Protein AF-A0A3P7EXN7-F1 (afdb_monomer_lite)

Organism: Hydatigena taeniaeformis (NCBI:txid6205)

Secondary structure (DSSP, 8-state):
--TTTEEEETTEEEE-GGGHHHHSTTSTTGGGTTSB-TTGGGSGGG---SS-TT--TT--HHHHHHHHHHHHHHHHHS-EEEE--BTTB-TT-PBPHHHHHHHHHHHHTPPP--HHHHHSPPPEEEE-SSEEEEE------SS---EEEEEEEEGGGTEEEEEEEEGGGTT-TTEEPPTT--TT-SEEEEE-S-GGGGTTS-TT-S---

Structure (mmCIF, N/CA/C/O backbone):
data_AF-A0A3P7EXN7-F1
#
_entry.id   AF-A0A3P7EXN7-F1
#
loop_
_atom_site.group_PDB
_atom_site.id
_atom_site.type_symbol
_atom_site.label_atom_id
_atom_site.label_alt_id
_atom_site.label_comp_id
_atom_site.label_asym_id
_atom_site.label_entity_id
_atom_site.label_seq_id
_atom_site.pdbx_PDB_ins_code
_atom_site.Cartn_x
_atom_site.Cartn_y
_atom_site.Cartn_z
_atom_site.occupancy
_atom_site.B_iso_or_equiv
_atom_site.auth_seq_id
_atom_site.auth_comp_id
_atom_site.auth_asym_id
_atom_site.auth_atom_id
_atom_site.pdbx_PDB_model_num
ATOM 1 N N . MET A 1 1 ? 1.316 -8.800 -17.611 1.00 88.94 1 MET A N 1
ATOM 2 C CA . MET A 1 1 ? 0.966 -8.922 -16.180 1.00 88.94 1 MET A CA 1
ATOM 3 C C . MET A 1 1 ? -0.412 -9.532 -16.055 1.00 88.94 1 MET A C 1
ATOM 5 O O . MET A 1 1 ? -1.285 -9.164 -16.829 1.00 88.94 1 MET A O 1
ATOM 9 N N . GLU A 1 2 ? -0.609 -10.431 -15.096 1.00 90.00 2 GLU A N 1
ATOM 10 C CA . GLU A 1 2 ? -1.920 -11.043 -14.838 1.00 90.00 2 GLU A CA 1
ATOM 11 C C . GLU A 1 2 ? -2.653 -10.322 -13.703 1.00 90.00 2 GLU A C 1
ATOM 13 O O . GLU A 1 2 ? -2.067 -10.055 -12.648 1.00 90.00 2 GLU A O 1
ATOM 18 N N . LYS A 1 3 ? -3.944 -10.039 -13.911 1.00 89.44 3 LYS A N 1
ATOM 19 C CA . LYS A 1 3 ? -4.836 -9.506 -12.875 1.00 89.44 3 LYS A CA 1
ATOM 20 C C . LYS A 1 3 ? -4.900 -10.481 -11.691 1.00 89.44 3 LYS A C 1
ATOM 22 O O . LYS A 1 3 ? -4.818 -11.690 -11.885 1.00 89.44 3 LYS A O 1
ATOM 27 N N . HIS A 1 4 ? -5.009 -9.954 -10.474 1.00 89.06 4 HIS A N 1
ATOM 28 C CA . HIS A 1 4 ? -5.073 -10.692 -9.200 1.00 89.06 4 HIS A CA 1
ATOM 29 C C . HIS A 1 4 ? -3.828 -11.500 -8.803 1.00 89.06 4 HIS A C 1
ATOM 31 O O . HIS A 1 4 ? -3.799 -12.125 -7.743 1.00 89.06 4 HIS A O 1
ATOM 37 N N . LYS A 1 5 ? -2.776 -11.462 -9.625 1.00 93.00 5 LYS A N 1
ATOM 38 C CA . LYS A 1 5 ? -1.495 -12.113 -9.327 1.00 93.00 5 LYS A CA 1
ATOM 39 C C . LYS A 1 5 ? -0.320 -11.162 -9.352 1.00 93.00 5 LYS A C 1
ATOM 41 O O . LYS A 1 5 ? 0.596 -11.326 -8.566 1.00 93.00 5 LYS A O 1
ATOM 46 N N . HIS A 1 6 ? -0.345 -10.168 -10.232 1.00 96.56 6 HIS A N 1
ATOM 47 C CA . HIS A 1 6 ? 0.777 -9.259 -10.403 1.00 96.56 6 HIS A CA 1
ATOM 48 C C . HIS A 1 6 ? 0.381 -7.830 -10.073 1.00 96.56 6 HIS A C 1
ATOM 50 O O . HIS A 1 6 ? -0.735 -7.405 -10.365 1.00 96.56 6 HIS A O 1
ATOM 56 N N . ILE A 1 7 ? 1.324 -7.078 -9.532 1.00 94.94 7 ILE A N 1
ATOM 57 C CA . ILE A 1 7 ? 1.251 -5.627 -9.366 1.00 94.94 7 ILE A CA 1
ATOM 58 C C . ILE A 1 7 ? 2.593 -5.046 -9.787 1.00 94.94 7 ILE A C 1
ATOM 60 O O . ILE A 1 7 ? 3.629 -5.672 -9.549 1.00 94.94 7 ILE A O 1
ATOM 64 N N . ALA A 1 8 ? 2.583 -3.871 -10.410 1.00 95.31 8 ALA A N 1
ATOM 65 C CA . ALA A 1 8 ? 3.814 -3.147 -10.679 1.00 95.31 8 ALA A CA 1
ATOM 66 C C . ALA A 1 8 ? 3.957 -1.875 -9.847 1.00 95.31 8 ALA A C 1
ATOM 68 O O . ALA A 1 8 ? 2.975 -1.195 -9.567 1.00 95.31 8 ALA A O 1
ATOM 69 N N . ILE A 1 9 ? 5.189 -1.585 -9.432 1.00 95.19 9 ILE A N 1
ATOM 70 C CA . ILE A 1 9 ? 5.563 -0.377 -8.690 1.00 95.19 9 ILE A CA 1
ATOM 71 C C . ILE A 1 9 ? 6.900 0.102 -9.245 1.00 95.19 9 ILE A C 1
ATOM 73 O O . ILE A 1 9 ? 7.887 -0.630 -9.198 1.00 95.19 9 ILE A O 1
ATOM 77 N N . LEU A 1 10 ? 6.943 1.315 -9.791 1.00 94.88 10 LEU A N 1
ATOM 78 C CA . LEU A 1 10 ? 8.104 1.897 -10.470 1.00 94.88 10 LEU A CA 1
ATOM 79 C C . LEU A 1 10 ? 8.700 0.954 -11.527 1.00 94.88 10 LEU A C 1
ATOM 81 O O . LEU A 1 10 ? 9.915 0.775 -11.629 1.00 94.88 10 LEU A O 1
ATOM 85 N N . GLY A 1 11 ? 7.826 0.278 -12.275 1.00 93.44 11 GLY A N 1
ATOM 86 C CA . GLY A 1 11 ? 8.216 -0.721 -13.263 1.00 93.44 11 GLY A CA 1
ATOM 87 C C . GLY A 1 11 ? 8.722 -2.055 -12.697 1.00 93.44 11 GLY A C 1
ATOM 88 O O . GLY A 1 11 ? 9.002 -2.940 -13.495 1.00 93.44 11 GLY A O 1
ATOM 89 N N . HIS A 1 12 ? 8.828 -2.259 -11.379 1.00 95.50 12 HIS A N 1
ATOM 90 C CA . HIS A 1 12 ? 9.078 -3.581 -10.785 1.00 95.50 12 HIS A CA 1
ATOM 91 C C . HIS A 1 12 ? 7.789 -4.392 -10.744 1.00 95.50 12 HIS A C 1
ATOM 93 O O . HIS A 1 12 ? 6.809 -3.906 -10.195 1.00 95.50 12 HIS A O 1
ATOM 99 N N . VAL A 1 13 ? 7.789 -5.620 -11.266 1.00 96.81 13 VAL A N 1
ATOM 100 C CA . VAL A 1 13 ? 6.626 -6.518 -11.230 1.00 96.81 13 VAL A CA 1
ATOM 101 C C . VAL A 1 13 ? 6.769 -7.489 -10.066 1.00 96.81 13 VAL A C 1
ATOM 103 O O . VAL A 1 13 ? 7.689 -8.304 -10.052 1.00 96.81 13 VAL A O 1
ATOM 106 N N . PHE A 1 14 ? 5.834 -7.439 -9.123 1.00 97.25 14 PHE A N 1
ATOM 107 C CA . PHE A 1 14 ? 5.776 -8.336 -7.972 1.00 97.25 14 PHE A CA 1
ATOM 108 C C . PHE A 1 14 ? 4.667 -9.371 -8.144 1.00 97.25 14 PHE A C 1
ATOM 110 O O . PHE A 1 14 ? 3.562 -9.026 -8.572 1.00 97.25 14 PHE A O 1
ATOM 117 N N . ASP A 1 15 ? 4.954 -10.621 -7.784 1.00 96.31 15 ASP A N 1
ATOM 118 C CA . ASP A 1 15 ? 3.939 -11.668 -7.664 1.00 96.31 15 ASP A CA 1
ATOM 119 C C . ASP A 1 15 ? 3.335 -11.642 -6.251 1.00 96.31 15 ASP A C 1
ATOM 121 O O . ASP A 1 15 ? 3.985 -11.952 -5.253 1.00 96.31 15 ASP A O 1
ATOM 125 N N . VAL A 1 16 ? 2.071 -11.230 -6.182 1.00 94.44 16 VAL A N 1
ATOM 126 C CA . VAL A 1 16 ? 1.260 -11.115 -4.963 1.00 94.44 16 VAL A CA 1
ATOM 127 C C . VAL A 1 16 ? 0.304 -12.295 -4.790 1.00 94.44 16 VAL A C 1
ATOM 129 O O . VAL A 1 16 ? -0.599 -12.254 -3.949 1.00 94.44 16 VAL A O 1
ATOM 132 N N . SER A 1 17 ? 0.473 -13.357 -5.584 1.00 90.19 17 SER A N 1
ATOM 133 C CA . SER A 1 17 ? -0.449 -14.490 -5.603 1.00 90.19 17 SER A CA 1
ATOM 134 C C . SER A 1 17 ? -0.546 -15.229 -4.269 1.00 90.19 17 SER A C 1
ATOM 136 O O . SER A 1 17 ? -1.590 -15.820 -3.998 1.00 90.19 17 SER A O 1
ATOM 138 N N . SER A 1 18 ? 0.474 -15.127 -3.409 1.00 88.88 18 SER A N 1
ATOM 139 C CA . SER A 1 18 ? 0.482 -15.676 -2.047 1.00 88.88 18 SER A CA 1
ATOM 140 C C . SER A 1 18 ? -0.585 -15.070 -1.127 1.00 88.88 18 SER A C 1
ATOM 142 O O . SER A 1 18 ? -0.951 -15.695 -0.135 1.00 88.88 18 SER A O 1
ATOM 144 N N . ASN A 1 19 ? -1.131 -13.892 -1.456 1.00 85.38 19 ASN A N 1
ATOM 145 C CA . ASN A 1 19 ? -2.132 -13.205 -0.639 1.00 85.38 19 ASN A CA 1
ATOM 146 C C . ASN A 1 19 ? -3.416 -12.885 -1.428 1.00 85.38 19 ASN A C 1
ATOM 148 O O . ASN A 1 19 ? -3.842 -11.734 -1.559 1.00 85.38 19 ASN A O 1
ATOM 152 N N . GLN A 1 20 ? -4.076 -13.936 -1.928 1.00 83.38 20 GLN A N 1
ATOM 153 C CA . GLN A 1 20 ? -5.356 -13.827 -2.646 1.00 83.38 20 GLN A CA 1
ATOM 154 C C . GLN A 1 20 ? -6.459 -13.123 -1.842 1.00 83.38 20 GLN A C 1
ATOM 156 O O . GLN A 1 20 ? -7.358 -12.534 -2.430 1.00 83.38 20 GLN A O 1
ATOM 161 N N . ARG A 1 21 ? -6.389 -13.118 -0.506 1.00 76.75 21 ARG A N 1
ATOM 162 C CA . ARG A 1 21 ? -7.382 -12.429 0.335 1.00 76.75 21 ARG A CA 1
ATOM 163 C C . ARG A 1 21 ? -7.381 -10.917 0.115 1.00 76.75 21 ARG A C 1
ATOM 165 O O . ARG A 1 21 ? -8.430 -10.286 0.157 1.00 76.75 21 ARG A O 1
ATOM 172 N N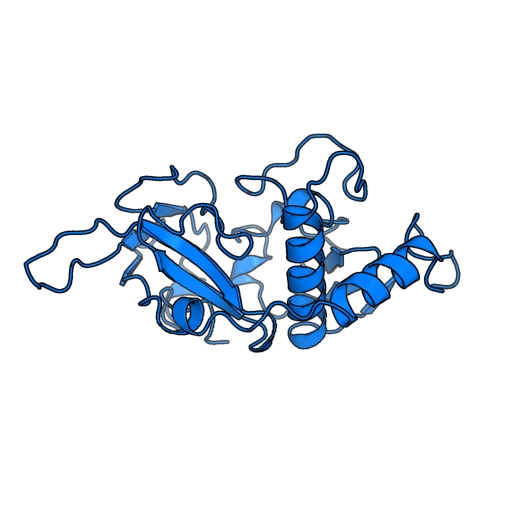 . ILE A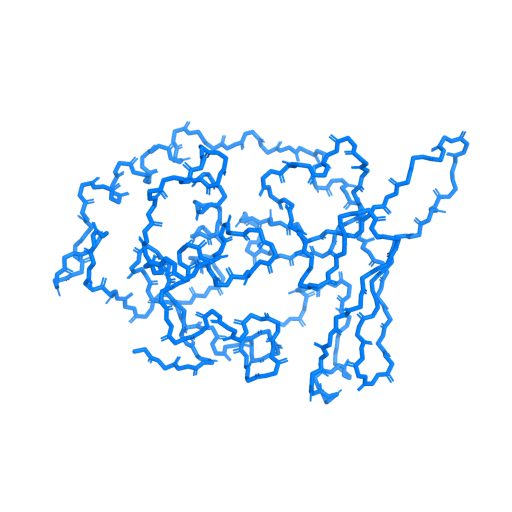 1 22 ? -6.204 -10.337 -0.119 1.00 81.00 22 ILE A N 1
ATOM 173 C CA . ILE A 1 22 ? -6.028 -8.891 -0.296 1.00 81.00 22 ILE A CA 1
ATOM 174 C C . ILE A 1 22 ? -5.999 -8.506 -1.781 1.00 81.00 22 ILE A C 1
ATOM 176 O O . ILE A 1 22 ? -6.543 -7.465 -2.142 1.00 81.00 22 ILE A O 1
ATOM 180 N N . TYR A 1 23 ? -5.405 -9.338 -2.642 1.00 87.12 23 TYR A N 1
ATOM 181 C CA . TYR A 1 23 ? -5.175 -9.020 -4.062 1.00 87.12 23 TYR A CA 1
ATOM 182 C C . TYR A 1 23 ? -6.085 -9.773 -5.043 1.00 87.12 23 TYR A C 1
ATOM 184 O O . TYR A 1 23 ? -6.149 -9.411 -6.222 1.00 87.12 23 TYR A O 1
ATOM 192 N N . GLY A 1 24 ? -6.787 -10.807 -4.575 1.00 86.06 24 GLY A N 1
ATOM 193 C CA . GLY A 1 24 ? -7.742 -11.585 -5.364 1.00 86.06 24 GLY A CA 1
ATOM 194 C C . GLY A 1 24 ? -8.936 -10.746 -5.833 1.00 86.06 24 GLY A C 1
ATOM 195 O O . GLY A 1 24 ? -9.056 -9.592 -5.434 1.00 86.06 24 GLY A O 1
ATOM 196 N N . PRO A 1 25 ? -9.855 -11.301 -6.643 1.00 85.00 25 PRO A N 1
ATOM 197 C CA . PRO A 1 25 ? -10.988 -10.568 -7.230 1.00 85.00 25 PRO A CA 1
ATOM 198 C C . PRO A 1 25 ? -11.813 -9.725 -6.247 1.00 85.00 25 PRO A C 1
ATOM 200 O O . PRO A 1 25 ? -12.310 -8.663 -6.609 1.00 85.00 25 PRO A O 1
ATOM 203 N N . ASN A 1 26 ? -11.899 -10.201 -5.007 1.00 79.12 26 ASN A N 1
ATOM 204 C CA . ASN A 1 26 ? -12.719 -9.670 -3.921 1.00 79.12 26 ASN A CA 1
ATOM 205 C C . ASN A 1 26 ? -11.901 -8.948 -2.838 1.00 79.12 26 ASN A C 1
ATOM 207 O O . ASN A 1 26 ? -12.443 -8.551 -1.807 1.00 79.12 26 ASN A O 1
ATOM 211 N N . GLY A 1 27 ? -10.586 -8.841 -3.032 1.00 77.50 27 GLY A N 1
ATOM 212 C CA . GLY A 1 27 ? -9.680 -8.247 -2.065 1.00 77.50 27 GLY A CA 1
ATOM 213 C C . GLY A 1 27 ? -9.647 -6.725 -2.156 1.00 77.50 27 GLY A C 1
ATOM 214 O O . GLY A 1 27 ? -9.838 -6.133 -3.219 1.00 77.50 27 GLY A O 1
ATOM 215 N N . ILE A 1 28 ? -9.335 -6.067 -1.041 1.00 77.88 28 ILE A N 1
ATOM 216 C CA . ILE A 1 28 ? -9.292 -4.599 -0.974 1.00 77.88 28 ILE A CA 1
ATOM 217 C C . ILE A 1 28 ? -8.269 -3.969 -1.934 1.00 77.88 28 ILE A C 1
ATOM 219 O O . ILE A 1 28 ? -8.417 -2.808 -2.304 1.00 77.88 28 ILE A O 1
ATOM 223 N N . TYR A 1 29 ? -7.223 -4.704 -2.334 1.00 83.94 29 TYR A N 1
ATOM 224 C CA . TYR A 1 29 ? -6.176 -4.243 -3.257 1.00 83.94 29 TYR A CA 1
ATOM 225 C C . TYR A 1 29 ? -6.325 -4.856 -4.657 1.00 83.94 29 TYR A C 1
ATOM 227 O O . TYR A 1 29 ? -5.467 -4.643 -5.517 1.00 83.94 29 TYR A O 1
ATOM 235 N N . ALA A 1 30 ? -7.429 -5.562 -4.933 1.00 85.44 30 ALA A N 1
ATOM 236 C CA . ALA A 1 30 ? -7.759 -6.054 -6.268 1.00 85.44 30 ALA A CA 1
ATOM 237 C C . ALA A 1 30 ? -7.627 -4.981 -7.368 1.00 85.44 30 ALA A C 1
ATOM 239 O O . ALA A 1 30 ? -7.073 -5.311 -8.425 1.00 85.44 30 ALA A O 1
ATOM 240 N N . PRO A 1 31 ? -8.048 -3.709 -7.151 1.00 85.00 31 PRO A N 1
ATOM 241 C CA . PRO A 1 31 ? -7.949 -2.660 -8.170 1.00 85.00 31 PRO A CA 1
ATOM 242 C C . PRO A 1 31 ? -6.520 -2.335 -8.625 1.00 85.00 31 PRO A C 1
ATOM 244 O O . PRO A 1 31 ? -6.337 -1.796 -9.714 1.00 85.00 31 PRO A O 1
ATOM 247 N N . PHE A 1 32 ? -5.505 -2.662 -7.822 1.00 87.25 32 PHE A N 1
ATOM 248 C CA . PHE A 1 32 ? -4.100 -2.408 -8.155 1.00 87.25 32 PHE A CA 1
ATOM 249 C C . PHE A 1 32 ? -3.476 -3.494 -9.022 1.00 87.25 32 PHE A C 1
ATOM 251 O O . PHE A 1 32 ? -2.425 -3.295 -9.627 1.00 87.25 32 PHE A O 1
ATOM 258 N N . THR A 1 33 ? -4.096 -4.668 -9.063 1.00 91.81 33 THR A N 1
ATOM 259 C CA . THR A 1 33 ? -3.508 -5.830 -9.721 1.00 91.81 33 THR A CA 1
ATOM 260 C C . THR A 1 33 ? -3.680 -5.788 -11.237 1.00 91.81 33 THR A C 1
ATOM 262 O O . THR A 1 33 ? -4.634 -5.224 -11.770 1.00 91.81 33 THR A O 1
ATOM 265 N N . GLY A 1 34 ? -2.756 -6.423 -11.956 1.00 92.25 34 GLY A N 1
ATOM 266 C CA . GLY A 1 34 ? -2.728 -6.460 -13.417 1.00 92.25 34 GLY A CA 1
ATOM 267 C C . GLY A 1 34 ? -2.292 -5.147 -14.068 1.00 92.25 34 GLY A C 1
ATOM 268 O O . GLY A 1 34 ? -2.388 -5.028 -15.287 1.00 92.25 34 GLY A O 1
ATOM 269 N N . ARG A 1 35 ? -1.805 -4.173 -13.289 1.00 91.00 35 ARG A N 1
ATOM 270 C CA . ARG A 1 35 ? -1.351 -2.860 -13.767 1.00 91.00 35 ARG A CA 1
ATOM 271 C C . ARG A 1 35 ? -0.194 -2.313 -12.933 1.00 91.00 35 ARG A C 1
ATOM 273 O O . ARG A 1 35 ? 0.177 -2.887 -11.910 1.00 91.00 35 ARG A O 1
ATOM 280 N N . ASP A 1 36 ? 0.387 -1.222 -13.419 1.00 92.12 36 ASP A N 1
ATOM 281 C CA . ASP A 1 36 ? 1.271 -0.388 -12.616 1.00 92.12 36 ASP A CA 1
ATOM 282 C C . ASP A 1 36 ? 0.418 0.397 -11.613 1.00 92.12 36 ASP A C 1
ATOM 284 O O . ASP A 1 36 ? -0.546 1.053 -11.993 1.00 92.12 36 ASP A O 1
ATOM 288 N N . ALA A 1 37 ? 0.720 0.249 -10.329 1.00 91.75 37 ALA A N 1
ATOM 289 C CA . ALA A 1 37 ? 0.005 0.858 -9.219 1.00 91.75 37 ALA A CA 1
ATOM 290 C C . ALA A 1 37 ? 0.790 2.016 -8.589 1.00 91.75 37 ALA A C 1
ATOM 292 O O . ALA A 1 37 ? 0.360 2.545 -7.565 1.00 91.75 37 ALA A O 1
ATOM 293 N N . THR A 1 38 ? 1.916 2.427 -9.186 1.00 92.12 38 THR A N 1
ATOM 294 C CA . THR A 1 38 ? 2.810 3.480 -8.679 1.00 92.12 38 THR A CA 1
ATOM 295 C C . THR A 1 38 ? 2.046 4.714 -8.211 1.00 92.12 38 THR A C 1
ATOM 297 O O . THR A 1 38 ? 2.205 5.147 -7.072 1.00 92.12 38 THR A O 1
ATOM 300 N N . ARG A 1 39 ? 1.167 5.263 -9.058 1.00 89.50 39 ARG A N 1
ATOM 301 C CA . ARG A 1 39 ? 0.378 6.452 -8.714 1.00 89.50 39 ARG A CA 1
ATOM 302 C C . ARG A 1 39 ? -0.735 6.148 -7.711 1.00 89.50 39 ARG A C 1
ATOM 304 O O . ARG A 1 39 ? -0.966 6.918 -6.777 1.00 89.50 39 ARG A O 1
ATOM 311 N N . MET A 1 40 ? -1.429 5.026 -7.887 1.00 86.62 40 MET A N 1
ATOM 312 C CA . MET A 1 40 ? -2.571 4.635 -7.048 1.00 86.62 40 MET A CA 1
ATOM 313 C C . MET A 1 40 ? -2.156 4.384 -5.590 1.00 86.62 40 MET A C 1
ATOM 315 O O . MET A 1 40 ? -2.889 4.716 -4.655 1.00 86.62 40 MET A O 1
ATOM 319 N N . LEU A 1 41 ? -0.952 3.846 -5.383 1.00 87.12 41 LEU A N 1
ATOM 320 C CA . LEU A 1 41 ? -0.412 3.544 -4.062 1.00 87.12 41 LEU A CA 1
ATOM 321 C C . LEU A 1 41 ? -0.139 4.778 -3.210 1.00 87.12 41 LEU A C 1
ATOM 323 O O . LEU A 1 41 ? -0.044 4.619 -2.008 1.00 87.12 41 LEU A O 1
ATOM 327 N N . VAL A 1 42 ? -0.073 5.979 -3.770 1.00 86.25 42 VAL A N 1
ATOM 328 C CA . VAL A 1 42 ? 0.133 7.218 -2.992 1.00 86.25 42 VAL A CA 1
ATOM 329 C C . VAL A 1 42 ? -1.012 8.213 -3.166 1.00 86.25 42 VAL A C 1
ATOM 331 O O . VAL A 1 42 ? -0.959 9.353 -2.705 1.00 86.25 42 VAL A O 1
ATOM 334 N N . SER A 1 43 ? -2.073 7.777 -3.848 1.00 80.31 43 SER A N 1
ATOM 335 C CA . SER A 1 43 ? -3.305 8.541 -4.003 1.00 80.31 43 SER A CA 1
ATOM 336 C C . SER A 1 43 ? -4.207 8.346 -2.784 1.00 80.31 43 SER A C 1
ATOM 338 O O . SER A 1 43 ? -4.293 7.252 -2.204 1.00 80.31 43 SER A O 1
ATOM 340 N N . GLU A 1 44 ? -4.898 9.414 -2.391 1.00 71.38 44 GLU A N 1
ATOM 341 C CA . GLU A 1 44 ? -5.853 9.377 -1.286 1.00 71.38 44 GLU A CA 1
ATOM 342 C C . GLU A 1 44 ? -6.991 8.392 -1.572 1.00 71.38 44 GLU A C 1
ATOM 344 O O . GLU A 1 44 ? -7.513 8.305 -2.686 1.00 71.38 44 GLU A O 1
ATOM 349 N N . GLY A 1 45 ? -7.367 7.609 -0.558 1.00 65.12 45 GLY A N 1
ATOM 350 C CA . GLY A 1 45 ? -8.474 6.657 -0.660 1.00 65.12 45 GLY A CA 1
ATOM 351 C C . GLY A 1 45 ? -8.290 5.559 -1.712 1.00 65.12 45 GLY A C 1
ATOM 352 O O . GLY A 1 45 ? -9.269 4.901 -2.048 1.00 65.12 45 GLY A O 1
ATOM 353 N N . MET A 1 46 ? -7.069 5.350 -2.229 1.00 65.69 46 MET A N 1
ATOM 354 C CA . MET A 1 46 ? -6.742 4.252 -3.155 1.00 65.69 46 MET A CA 1
ATOM 355 C C . MET A 1 46 ? -7.510 4.321 -4.484 1.00 65.69 46 MET A C 1
ATOM 357 O O . MET A 1 46 ? -7.666 3.315 -5.178 1.00 65.69 46 MET A O 1
ATOM 361 N N . LYS A 1 47 ? -8.003 5.513 -4.836 1.00 65.50 47 LYS A N 1
ATOM 362 C CA . LYS A 1 47 ? -8.812 5.731 -6.033 1.00 65.50 47 LYS A CA 1
ATOM 363 C C . LYS A 1 47 ? -7.922 5.889 -7.259 1.00 65.50 47 LYS A C 1
ATOM 365 O O . LYS A 1 47 ? -6.858 6.506 -7.198 1.00 65.50 47 LYS A O 1
ATOM 370 N N . ASP A 1 48 ? -8.383 5.334 -8.377 1.00 66.50 48 ASP A N 1
ATOM 371 C CA . ASP A 1 48 ? -7.805 5.638 -9.680 1.00 66.50 48 ASP A CA 1
ATOM 372 C C . ASP A 1 48 ? -8.065 7.121 -9.972 1.00 66.50 48 ASP A C 1
ATOM 374 O O . ASP A 1 48 ? -9.213 7.566 -9.996 1.00 66.50 48 ASP A O 1
ATOM 378 N N . SER A 1 49 ? -6.996 7.898 -10.129 1.00 61.62 49 SER A N 1
ATOM 379 C CA . SER A 1 49 ? -7.103 9.329 -10.425 1.00 61.62 49 SER A CA 1
ATOM 380 C C . SER A 1 49 ? -7.370 9.596 -11.910 1.00 61.62 49 SER A C 1
ATOM 382 O O . SER A 1 49 ? -7.501 10.754 -12.299 1.00 61.62 49 SER A O 1
ATOM 384 N N . GLY A 1 50 ? -7.432 8.551 -12.748 1.00 62.00 50 GLY A N 1
ATOM 385 C CA . GLY A 1 50 ? -7.558 8.670 -14.202 1.00 62.00 50 GLY A CA 1
ATOM 386 C C . GLY A 1 50 ? -6.291 9.196 -14.888 1.00 62.00 50 GLY A C 1
ATOM 387 O O . GLY A 1 50 ? -6.270 9.323 -16.108 1.00 62.00 50 GLY A O 1
ATOM 388 N N . LEU A 1 51 ? -5.244 9.500 -14.114 1.00 61.59 51 LEU A N 1
ATOM 389 C CA . LEU A 1 51 ? -3.900 9.806 -14.593 1.00 61.59 51 LEU A CA 1
ATOM 390 C C . LEU A 1 51 ? -3.179 8.514 -14.987 1.00 61.59 51 LEU A C 1
ATOM 392 O O . LEU A 1 51 ? -3.469 7.442 -14.453 1.00 61.59 51 LEU A O 1
ATOM 396 N N . GLU A 1 52 ? -2.196 8.635 -15.882 1.00 68.50 52 GLU A N 1
ATOM 397 C CA . GLU A 1 52 ? -1.306 7.529 -16.238 1.00 68.50 52 GLU A CA 1
ATOM 398 C C . GLU A 1 52 ? -0.768 6.857 -14.968 1.00 68.50 52 GLU A C 1
ATOM 400 O O . GLU A 1 52 ? -0.180 7.505 -14.098 1.00 68.50 52 GLU A O 1
ATOM 405 N N . ALA A 1 53 ? -0.988 5.547 -14.840 1.00 73.44 53 ALA A N 1
ATOM 406 C CA . ALA A 1 53 ? -0.818 4.833 -13.572 1.00 73.44 53 ALA A CA 1
ATOM 407 C C . ALA A 1 53 ? 0.644 4.798 -13.060 1.00 73.44 53 ALA A C 1
ATOM 409 O O . ALA A 1 53 ? 0.901 4.466 -11.899 1.00 73.44 53 ALA A O 1
ATOM 410 N N . TYR A 1 54 ? 1.582 5.211 -13.919 1.00 80.19 54 TYR A N 1
ATOM 411 C CA . TYR A 1 54 ? 3.021 5.339 -13.697 1.00 80.19 54 TYR A CA 1
ATOM 412 C C . TYR A 1 54 ? 3.507 6.799 -13.561 1.00 80.19 54 TYR A C 1
ATOM 414 O O . TYR A 1 54 ? 4.707 7.026 -13.508 1.00 80.19 54 TYR A O 1
ATOM 422 N N . ALA A 1 55 ? 2.645 7.820 -13.566 1.00 85.00 55 ALA A N 1
ATOM 423 C CA . ALA A 1 55 ? 3.097 9.216 -13.539 1.00 85.00 55 ALA A CA 1
ATOM 424 C C . ALA A 1 55 ? 3.429 9.712 -12.117 1.00 85.00 55 ALA A C 1
ATOM 426 O O . ALA A 1 55 ? 2.626 9.579 -11.185 1.00 85.00 55 ALA A O 1
ATOM 427 N N . LEU A 1 56 ? 4.589 10.363 -11.962 1.00 89.88 56 LEU A N 1
ATOM 428 C CA . LEU A 1 56 ? 4.999 11.016 -10.705 1.00 89.88 56 LEU A CA 1
ATOM 429 C C . LEU A 1 56 ? 4.645 12.507 -10.648 1.00 89.88 56 LEU A C 1
ATOM 431 O O . LEU A 1 56 ? 4.750 13.114 -9.584 1.00 89.88 56 LEU A O 1
ATOM 435 N N . ASP A 1 57 ? 4.219 13.103 -11.761 1.00 87.44 57 ASP A N 1
ATOM 436 C CA . ASP A 1 57 ? 3.944 14.536 -11.838 1.00 87.44 57 ASP A CA 1
ATOM 437 C C . ASP A 1 57 ? 2.861 14.964 -10.841 1.00 87.44 57 ASP A C 1
ATOM 439 O O . ASP A 1 57 ? 1.809 14.331 -10.695 1.00 87.44 57 ASP A O 1
ATOM 443 N N . GLY A 1 58 ? 3.134 16.044 -10.113 1.00 85.31 58 GLY A N 1
ATOM 444 C CA . GLY A 1 58 ? 2.232 16.566 -9.088 1.00 85.31 58 GLY A CA 1
ATOM 445 C C . GLY A 1 58 ? 2.180 15.752 -7.791 1.00 85.31 58 GLY A C 1
ATOM 446 O O . GLY A 1 58 ? 1.351 16.067 -6.941 1.00 85.31 58 GLY A O 1
ATOM 447 N N . LEU A 1 59 ? 3.031 14.733 -7.605 1.00 88.62 59 LEU A N 1
ATOM 448 C CA . LEU A 1 59 ? 3.219 14.132 -6.283 1.00 88.62 59 LEU A CA 1
ATOM 449 C C . LEU A 1 59 ? 3.986 15.083 -5.365 1.00 88.62 59 LEU A C 1
ATOM 451 O O . LEU A 1 59 ? 4.989 15.685 -5.747 1.00 88.62 59 LEU A O 1
ATOM 455 N N . THR A 1 60 ? 3.527 15.185 -4.123 1.00 89.38 60 THR A N 1
ATOM 456 C CA . THR A 1 60 ? 4.255 15.892 -3.067 1.00 89.38 60 THR A CA 1
ATOM 457 C C . THR A 1 60 ? 5.506 15.116 -2.654 1.00 89.38 60 THR A C 1
ATOM 459 O O . THR A 1 60 ? 5.587 13.898 -2.821 1.00 89.38 60 THR A O 1
ATOM 462 N N . SER A 1 61 ? 6.469 15.793 -2.021 1.00 88.25 61 SER A N 1
ATOM 463 C CA . SER A 1 61 ? 7.651 15.124 -1.460 1.00 88.25 61 SER A CA 1
ATOM 464 C C . SER A 1 61 ? 7.268 14.000 -0.491 1.00 88.25 61 SER A C 1
ATOM 466 O O . SER A 1 61 ? 7.873 12.935 -0.525 1.00 88.25 61 SER A O 1
ATOM 468 N N . ALA A 1 62 ? 6.232 14.204 0.330 1.00 85.19 62 ALA A N 1
ATOM 469 C CA . ALA A 1 62 ? 5.723 13.193 1.256 1.00 85.19 62 ALA A CA 1
ATOM 470 C C . ALA A 1 62 ? 5.217 11.934 0.532 1.00 85.19 62 ALA A C 1
ATOM 472 O O . ALA A 1 62 ? 5.578 10.826 0.920 1.00 85.19 62 ALA A O 1
ATOM 473 N N . GLN A 1 63 ? 4.453 12.103 -0.550 1.00 88.50 63 GLN A N 1
ATOM 474 C CA . GLN A 1 63 ? 3.981 10.988 -1.378 1.00 88.50 63 GLN A CA 1
ATOM 475 C C . GLN A 1 63 ? 5.132 10.276 -2.092 1.00 88.50 63 GLN A C 1
ATOM 477 O O . GLN A 1 63 ? 5.127 9.055 -2.195 1.00 88.50 63 GLN A O 1
ATOM 482 N N . LEU A 1 64 ? 6.153 11.005 -2.551 1.00 90.88 64 LEU A N 1
ATOM 483 C CA . LEU A 1 64 ? 7.346 10.381 -3.127 1.00 90.88 64 LEU A CA 1
ATOM 484 C C . LEU A 1 64 ? 8.092 9.524 -2.094 1.00 90.88 64 LEU A C 1
ATOM 486 O O . LEU A 1 64 ? 8.561 8.444 -2.437 1.00 90.88 64 LEU A O 1
ATOM 490 N N . TYR A 1 65 ? 8.179 9.956 -0.833 1.00 88.31 65 TYR A N 1
ATOM 491 C CA . TYR A 1 65 ? 8.743 9.121 0.234 1.00 88.31 65 TYR A CA 1
ATOM 492 C C . TYR A 1 65 ? 7.862 7.911 0.561 1.00 88.31 65 TYR A C 1
ATOM 494 O O . TYR A 1 65 ? 8.387 6.808 0.706 1.00 88.31 65 TYR A O 1
ATOM 502 N N . GLU A 1 66 ? 6.539 8.086 0.617 1.00 87.69 66 GLU A N 1
ATOM 503 C CA . GLU A 1 66 ? 5.597 6.975 0.800 1.00 87.69 66 GLU A CA 1
ATOM 504 C C . GLU A 1 66 ? 5.752 5.926 -0.314 1.00 87.69 66 GLU A C 1
ATOM 506 O O . GLU A 1 66 ? 5.752 4.725 -0.047 1.00 87.69 66 GLU A O 1
ATOM 511 N N . LEU A 1 67 ? 5.964 6.355 -1.561 1.00 91.69 67 LEU A N 1
ATOM 512 C CA . LEU A 1 67 ? 6.215 5.455 -2.686 1.00 91.69 67 LEU A CA 1
ATOM 513 C C . LEU A 1 67 ? 7.490 4.619 -2.494 1.00 91.69 67 LEU A C 1
ATOM 515 O O . LEU A 1 67 ? 7.503 3.426 -2.808 1.00 91.69 67 LEU A O 1
ATOM 519 N N . GLY A 1 68 ? 8.545 5.223 -1.943 1.00 91.94 68 GLY A N 1
ATOM 520 C CA . GLY A 1 68 ? 9.762 4.514 -1.553 1.00 91.94 68 GLY A CA 1
ATOM 521 C C . GLY A 1 68 ? 9.509 3.470 -0.461 1.00 91.94 68 GLY A C 1
ATOM 522 O O . GLY A 1 68 ? 9.985 2.337 -0.570 1.00 91.94 68 GLY A O 1
ATOM 523 N N . ASP A 1 69 ? 8.705 3.809 0.551 1.00 89.69 69 ASP A N 1
ATOM 524 C CA . ASP A 1 69 ? 8.287 2.864 1.594 1.00 89.69 69 ASP A CA 1
ATOM 525 C C . ASP A 1 69 ? 7.471 1.699 0.997 1.00 89.69 69 ASP A C 1
ATOM 527 O O . ASP A 1 69 ? 7.702 0.538 1.347 1.00 89.69 69 ASP A O 1
ATOM 531 N N . TRP A 1 70 ? 6.569 1.971 0.048 1.00 91.81 70 TRP A N 1
ATOM 532 C CA . TRP A 1 70 ? 5.824 0.938 -0.675 1.00 91.81 70 TRP A CA 1
ATOM 533 C C . TRP A 1 70 ? 6.750 0.010 -1.457 1.00 91.81 70 TRP A C 1
ATOM 535 O O . TRP A 1 70 ? 6.669 -1.209 -1.292 1.00 91.81 70 TRP A O 1
ATOM 545 N N . LEU A 1 71 ? 7.668 0.556 -2.258 1.00 94.00 71 LEU A N 1
ATOM 546 C CA . LEU A 1 71 ? 8.635 -0.256 -2.996 1.00 94.00 71 LEU A CA 1
ATOM 547 C C . LEU A 1 71 ? 9.453 -1.139 -2.044 1.00 94.00 71 LEU A C 1
ATOM 549 O O . LEU A 1 71 ? 9.650 -2.325 -2.318 1.00 94.00 71 LEU A O 1
ATOM 553 N N . LYS A 1 72 ? 9.895 -0.587 -0.909 1.00 91.88 72 LYS A N 1
ATOM 554 C CA . LYS A 1 72 ? 10.652 -1.316 0.112 1.00 91.88 72 LYS A CA 1
ATOM 555 C C . LYS A 1 72 ? 9.837 -2.447 0.735 1.00 91.88 72 LYS A C 1
ATOM 557 O O . LYS A 1 72 ? 10.344 -3.564 0.838 1.00 91.88 72 LYS A O 1
ATOM 562 N N . LEU A 1 73 ? 8.580 -2.187 1.102 1.00 90.81 73 LEU A N 1
ATOM 563 C CA . LEU A 1 73 ? 7.672 -3.207 1.624 1.00 90.81 73 LEU A CA 1
ATOM 564 C C . LEU A 1 73 ? 7.506 -4.348 0.621 1.00 90.81 73 LEU A C 1
ATOM 566 O O . LEU A 1 73 ? 7.700 -5.505 0.986 1.00 90.81 73 LEU A O 1
ATOM 570 N N . TYR A 1 74 ? 7.169 -4.036 -0.633 1.00 93.81 74 TYR A N 1
ATOM 571 C CA . TYR A 1 74 ? 6.914 -5.056 -1.653 1.00 93.81 74 TYR A CA 1
ATOM 572 C C . TYR A 1 74 ? 8.168 -5.854 -1.992 1.00 93.81 74 TYR A C 1
ATOM 574 O O . TYR A 1 74 ? 8.092 -7.074 -2.068 1.00 93.81 74 TYR A O 1
ATOM 582 N N . THR A 1 75 ? 9.324 -5.194 -2.087 1.00 94.12 75 THR A N 1
ATOM 583 C CA . THR A 1 75 ? 10.613 -5.860 -2.332 1.00 94.12 75 THR A CA 1
ATOM 584 C C . THR A 1 75 ? 10.968 -6.860 -1.232 1.00 94.12 75 THR A C 1
ATOM 586 O O . THR A 1 75 ? 11.591 -7.880 -1.511 1.00 94.12 75 THR A O 1
ATOM 589 N N . ARG A 1 76 ? 10.573 -6.594 0.019 1.00 92.31 76 ARG A N 1
ATOM 590 C CA . ARG A 1 76 ? 10.766 -7.536 1.130 1.00 92.31 76 ARG A CA 1
ATOM 591 C C . ARG A 1 76 ? 9.686 -8.619 1.193 1.00 92.31 76 ARG A C 1
ATOM 593 O O . ARG A 1 76 ? 9.993 -9.734 1.596 1.00 92.31 76 ARG A O 1
ATOM 600 N N . LYS A 1 77 ? 8.433 -8.283 0.862 1.00 91.38 77 LYS A N 1
ATOM 601 C CA . LYS A 1 77 ? 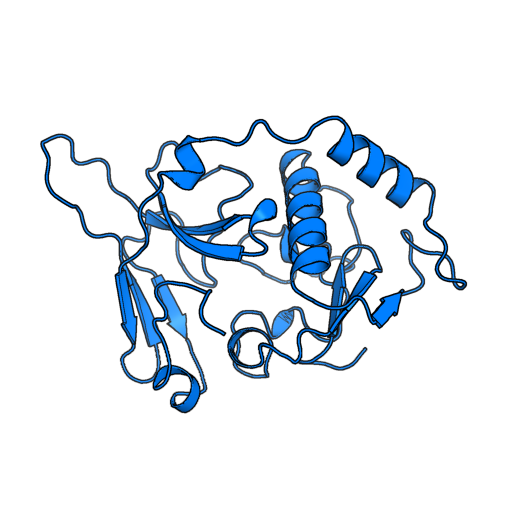7.266 -9.157 1.071 1.00 91.38 77 LYS A CA 1
ATOM 602 C C . LYS A 1 77 ? 6.999 -10.123 -0.081 1.00 91.38 77 LYS A C 1
ATOM 604 O O . LYS A 1 77 ? 6.526 -11.229 0.160 1.00 91.38 77 LYS A O 1
ATOM 609 N N . TYR A 1 78 ? 7.254 -9.703 -1.316 1.00 94.06 78 TYR A N 1
ATOM 610 C CA . TYR A 1 78 ? 6.855 -10.427 -2.518 1.00 94.06 78 TYR A CA 1
ATOM 611 C C . TYR A 1 78 ? 8.039 -10.609 -3.468 1.00 94.06 78 TYR A C 1
ATOM 613 O O . TYR A 1 78 ? 8.879 -9.714 -3.592 1.00 94.06 78 TYR A O 1
ATOM 621 N N . PRO A 1 79 ? 8.115 -11.743 -4.182 1.00 96.31 79 PRO A N 1
ATOM 622 C CA . PRO A 1 79 ? 9.142 -11.936 -5.191 1.00 96.31 79 PRO A CA 1
ATOM 623 C C . PRO A 1 79 ? 8.928 -10.973 -6.367 1.00 96.31 79 PRO A C 1
ATOM 625 O O . PRO A 1 79 ? 7.832 -10.858 -6.920 1.00 96.31 79 PRO A O 1
ATOM 628 N N . CYS A 1 80 ? 10.001 -10.288 -6.767 1.00 96.44 80 CYS A N 1
ATOM 629 C CA . CYS A 1 80 ? 10.043 -9.515 -8.004 1.00 96.44 80 CYS A CA 1
ATOM 630 C C . CYS A 1 80 ? 10.268 -10.481 -9.175 1.00 96.44 80 CYS A C 1
ATOM 632 O O . CYS A 1 80 ? 11.333 -11.086 -9.280 1.00 96.44 80 CYS A O 1
ATOM 634 N N . VAL A 1 81 ? 9.273 -10.627 -10.046 1.00 96.75 81 VAL A N 1
ATOM 635 C CA . VAL A 1 81 ? 9.262 -11.608 -11.147 1.00 96.75 81 VAL A CA 1
ATOM 636 C C . VAL A 1 81 ? 9.597 -10.999 -12.510 1.00 96.75 81 VAL A C 1
ATOM 638 O O . VAL A 1 81 ? 9.683 -11.713 -13.505 1.00 96.75 81 VAL A O 1
ATOM 641 N N . GLY A 1 82 ? 9.804 -9.682 -12.579 1.00 94.75 82 GLY A N 1
ATOM 642 C CA . GLY A 1 82 ? 10.241 -9.015 -13.801 1.00 94.75 82 GLY A CA 1
ATOM 643 C C . GLY A 1 82 ? 10.122 -7.498 -13.742 1.00 94.75 82 GLY A C 1
ATOM 644 O O . GLY A 1 82 ? 9.918 -6.918 -12.675 1.00 94.75 82 GLY A O 1
ATOM 645 N N . TYR A 1 83 ? 10.227 -6.867 -14.913 1.00 94.50 83 TYR A N 1
ATOM 646 C CA . TYR A 1 83 ? 10.140 -5.417 -15.074 1.00 94.50 83 TYR A CA 1
ATOM 647 C C . TYR A 1 83 ? 9.216 -5.027 -16.231 1.00 94.50 83 TYR A C 1
ATOM 649 O O . TYR A 1 83 ? 9.113 -5.751 -17.221 1.00 94.50 83 TYR A O 1
ATOM 657 N N . ILE A 1 84 ? 8.565 -3.867 -16.118 1.00 91.38 84 ILE A N 1
ATOM 658 C CA . ILE A 1 84 ? 7.801 -3.238 -17.201 1.00 91.38 84 ILE A CA 1
ATOM 659 C C . ILE A 1 84 ? 8.652 -2.129 -17.829 1.00 91.38 84 ILE A C 1
ATOM 661 O O . ILE A 1 84 ? 9.029 -1.194 -17.112 1.00 91.38 84 ILE A O 1
ATOM 665 N N . PRO A 1 85 ? 8.903 -2.175 -19.151 1.00 91.56 85 PRO A N 1
ATOM 666 C CA . PRO A 1 85 ? 9.504 -1.060 -19.875 1.00 91.56 85 PRO A CA 1
ATOM 667 C C . PRO A 1 85 ? 8.692 0.224 -19.661 1.00 91.56 85 PRO A C 1
ATOM 669 O O . PRO A 1 85 ? 7.491 0.258 -19.923 1.00 91.56 85 PRO A O 1
ATOM 672 N N . SER A 1 86 ? 9.329 1.264 -19.131 1.00 89.62 86 SER A N 1
ATOM 673 C CA . SER A 1 86 ? 8.670 2.493 -18.671 1.00 89.62 86 SER A CA 1
ATOM 674 C C . SER A 1 86 ? 9.684 3.629 -18.495 1.00 89.62 86 SER A C 1
ATOM 676 O O . SER A 1 86 ? 10.877 3.461 -18.736 1.00 89.62 86 SER A O 1
ATOM 678 N N . VAL A 1 87 ? 9.244 4.786 -17.994 1.00 91.31 87 VAL A N 1
ATOM 679 C CA . VAL A 1 87 ? 10.153 5.884 -17.603 1.00 91.31 87 VAL A CA 1
ATOM 680 C C . VAL A 1 87 ? 11.155 5.483 -16.507 1.00 91.31 87 VAL A C 1
ATOM 682 O O . VAL A 1 87 ? 12.179 6.142 -16.329 1.00 91.31 87 VAL A O 1
ATOM 685 N N . TYR A 1 88 ? 10.894 4.387 -15.788 1.00 93.69 88 TYR A N 1
ATOM 686 C CA . TYR A 1 88 ? 11.752 3.860 -14.725 1.00 93.69 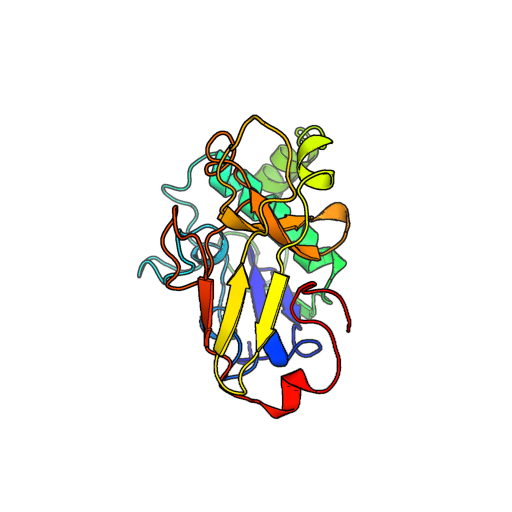88 TYR A CA 1
ATOM 687 C C . TYR A 1 88 ? 12.722 2.779 -15.199 1.00 93.69 88 TYR A C 1
ATOM 689 O O . TYR A 1 88 ? 13.752 2.558 -14.561 1.00 93.69 88 TYR A O 1
ATOM 697 N N . ARG A 1 89 ? 12.377 2.070 -16.280 1.00 93.00 89 ARG A N 1
ATOM 698 C CA . ARG A 1 89 ? 13.060 0.848 -16.718 1.00 93.00 89 ARG A CA 1
ATOM 699 C C . ARG A 1 89 ? 13.180 0.789 -18.238 1.00 93.00 89 ARG A C 1
ATOM 701 O O . ARG A 1 89 ? 12.192 0.969 -18.945 1.00 93.00 89 ARG A O 1
ATOM 708 N N . SER A 1 90 ? 14.370 0.474 -18.742 1.00 92.44 90 SER A N 1
ATOM 709 C CA . SER A 1 90 ? 14.592 0.232 -20.172 1.00 92.44 90 SER A CA 1
ATOM 710 C C . SER A 1 90 ? 13.838 -1.026 -20.649 1.00 92.44 90 SER A C 1
ATOM 712 O O . SER A 1 90 ? 13.448 -1.862 -19.829 1.00 92.44 90 SER A O 1
ATOM 714 N N . PRO A 1 91 ? 13.676 -1.236 -21.970 1.00 91.12 91 PRO A N 1
ATOM 715 C CA . PRO A 1 91 ? 13.175 -2.503 -22.511 1.00 91.12 91 PRO A CA 1
ATOM 716 C C . PRO A 1 91 ? 13.999 -3.737 -22.111 1.00 91.12 91 PRO A C 1
ATOM 718 O O . PRO A 1 91 ? 13.473 -4.845 -22.121 1.00 91.12 91 PRO A O 1
ATOM 721 N N . MET A 1 92 ? 15.272 -3.550 -21.748 1.00 89.88 92 MET A N 1
ATOM 722 C CA . MET A 1 92 ? 16.159 -4.607 -21.246 1.00 89.88 92 MET A CA 1
ATOM 723 C C . MET A 1 92 ? 16.062 -4.795 -19.723 1.00 89.88 92 MET A C 1
ATOM 725 O O . MET A 1 92 ? 16.657 -5.718 -19.176 1.00 89.88 92 MET A O 1
ATOM 729 N N . GLY A 1 93 ? 15.281 -3.957 -19.036 1.00 88.06 93 GLY A N 1
ATOM 730 C CA . GLY A 1 93 ? 15.096 -4.000 -17.590 1.00 88.06 93 GLY A CA 1
ATOM 731 C C . GLY A 1 93 ? 16.097 -3.157 -16.802 1.00 88.06 93 GLY A C 1
ATOM 732 O O . GLY A 1 93 ? 16.055 -3.187 -15.575 1.00 88.06 93 GLY A O 1
ATOM 733 N N . ASP A 1 94 ? 16.962 -2.375 -17.447 1.00 93.25 94 ASP A N 1
ATOM 734 C CA . ASP A 1 94 ? 17.916 -1.502 -16.752 1.00 93.25 94 ASP A CA 1
ATOM 735 C C . ASP A 1 94 ? 17.199 -0.338 -16.068 1.00 93.25 94 ASP A C 1
ATOM 737 O O . ASP A 1 94 ? 16.233 0.203 -16.604 1.00 93.25 94 ASP A O 1
ATOM 741 N N . ALA A 1 95 ? 17.671 0.070 -14.890 1.00 95.19 95 ALA A N 1
ATOM 742 C CA . ALA A 1 95 ? 17.125 1.230 -14.193 1.00 95.19 95 ALA A CA 1
ATOM 743 C C . ALA A 1 95 ? 17.449 2.529 -14.950 1.00 95.19 95 ALA A C 1
ATOM 745 O O . ALA A 1 95 ? 18.590 2.754 -15.351 1.00 95.19 95 ALA A O 1
ATOM 746 N N . SER A 1 96 ? 16.454 3.400 -15.117 1.00 95.44 96 SER A N 1
ATOM 747 C CA . SER A 1 96 ? 16.663 4.736 -15.675 1.00 95.44 96 SER A CA 1
ATOM 748 C C . SER A 1 96 ? 17.338 5.668 -14.664 1.00 95.44 96 SER A C 1
ATOM 750 O O . SER A 1 96 ? 17.293 5.432 -13.454 1.00 95.44 96 SER A O 1
ATOM 752 N N . ASN A 1 97 ? 17.909 6.777 -15.146 1.00 96.06 97 ASN A N 1
ATOM 753 C CA . ASN A 1 97 ? 18.491 7.804 -14.273 1.00 96.06 97 ASN A CA 1
ATOM 754 C C . ASN A 1 97 ? 17.473 8.336 -13.254 1.00 96.06 97 ASN A C 1
ATOM 756 O O . ASN A 1 97 ? 17.813 8.486 -12.086 1.00 96.06 97 ASN A O 1
ATOM 760 N N . LEU A 1 98 ? 16.212 8.520 -13.667 1.00 93.44 98 LEU A N 1
ATOM 761 C CA . LEU A 1 98 ? 15.125 8.928 -12.774 1.00 93.44 98 LEU A CA 1
ATOM 762 C C . LEU A 1 98 ? 14.946 7.938 -11.614 1.00 93.44 98 LEU A C 1
ATOM 764 O O . LEU A 1 98 ? 14.882 8.346 -10.456 1.00 93.44 98 LEU A O 1
ATOM 768 N N . LEU A 1 99 ? 14.886 6.633 -11.907 1.00 95.12 99 LEU A N 1
ATOM 769 C CA . LEU A 1 99 ? 14.744 5.610 -10.868 1.00 95.12 99 LEU A CA 1
ATOM 770 C C . LEU A 1 99 ? 15.965 5.592 -9.938 1.00 95.12 99 LEU A C 1
ATOM 772 O O . LEU A 1 99 ? 15.812 5.525 -8.720 1.00 95.12 99 LEU A O 1
ATOM 776 N N . ILE A 1 100 ? 17.173 5.693 -10.494 1.00 95.50 100 ILE A N 1
ATOM 777 C CA . ILE A 1 100 ? 18.419 5.732 -9.717 1.00 95.50 100 ILE A CA 1
ATOM 778 C C . ILE A 1 100 ? 18.442 6.949 -8.778 1.00 95.50 100 ILE A C 1
ATOM 780 O O . ILE A 1 100 ? 18.790 6.817 -7.604 1.00 95.50 100 ILE A O 1
ATOM 784 N N . GLU A 1 101 ? 18.045 8.128 -9.256 1.00 94.19 101 GLU A N 1
ATOM 785 C CA . GLU A 1 101 ? 17.981 9.356 -8.457 1.00 94.19 101 GLU A CA 1
ATOM 786 C C . GLU A 1 101 ? 16.958 9.267 -7.318 1.00 94.19 101 GLU A C 1
ATOM 788 O O . GLU A 1 101 ? 17.271 9.647 -6.183 1.00 94.19 101 GLU A O 1
ATOM 793 N N . LEU A 1 102 ? 15.772 8.707 -7.582 1.00 93.56 102 LEU A N 1
ATOM 794 C CA . LEU A 1 102 ? 14.753 8.460 -6.557 1.00 93.56 102 LEU A CA 1
ATOM 795 C C . LEU A 1 102 ? 15.281 7.528 -5.462 1.00 93.56 102 LEU A C 1
ATOM 797 O O . LEU A 1 102 ? 15.248 7.879 -4.281 1.00 93.56 102 LEU A O 1
ATOM 801 N N . LEU A 1 103 ? 15.856 6.384 -5.847 1.00 93.06 103 LEU A N 1
ATOM 802 C CA . LEU A 1 103 ? 16.423 5.414 -4.906 1.00 93.06 103 LEU A CA 1
ATOM 803 C C . LEU A 1 103 ? 17.553 6.025 -4.068 1.00 93.06 103 LEU A C 1
ATOM 805 O O . LEU A 1 103 ? 17.600 5.841 -2.851 1.00 93.06 103 LEU A O 1
ATOM 809 N N . ASN A 1 104 ? 18.443 6.798 -4.692 1.00 92.75 104 ASN A N 1
ATOM 810 C CA . ASN A 1 104 ? 19.516 7.497 -3.988 1.00 92.75 104 ASN A CA 1
ATOM 811 C C . ASN A 1 104 ? 18.976 8.521 -2.983 1.00 92.75 104 ASN A C 1
ATOM 813 O O . ASN A 1 104 ? 19.536 8.671 -1.896 1.00 92.75 104 ASN A O 1
ATOM 817 N N . THR A 1 105 ? 17.895 9.217 -3.328 1.00 91.12 105 THR A N 1
ATOM 818 C CA . THR A 1 105 ? 17.242 10.188 -2.443 1.00 91.12 105 THR A CA 1
ATOM 819 C C . THR A 1 105 ? 16.640 9.496 -1.223 1.00 91.12 105 THR A C 1
ATOM 821 O O . THR A 1 105 ? 16.909 9.904 -0.092 1.00 91.12 105 THR A O 1
ATOM 824 N N . TRP A 1 106 ? 15.913 8.396 -1.429 1.00 89.38 106 TRP A N 1
ATOM 825 C CA . TRP A 1 106 ? 15.306 7.620 -0.344 1.00 89.38 106 TRP A CA 1
ATOM 826 C C . TRP A 1 106 ? 16.337 6.936 0.558 1.00 89.38 106 TRP A C 1
ATOM 828 O O . TRP A 1 106 ? 16.152 6.883 1.770 1.00 89.38 106 TRP A O 1
ATOM 838 N N . ASN A 1 107 ? 17.465 6.480 0.007 1.00 85.38 107 ASN A N 1
ATOM 839 C CA . ASN A 1 107 ? 18.538 5.871 0.798 1.00 85.38 107 ASN A CA 1
ATOM 840 C C . ASN A 1 107 ? 19.295 6.887 1.673 1.00 85.38 107 ASN A C 1
ATOM 842 O O . ASN A 1 107 ? 19.743 6.543 2.765 1.00 85.38 107 ASN A O 1
ATOM 846 N N . LYS A 1 108 ? 19.447 8.138 1.215 1.00 83.38 108 LYS A N 1
ATOM 847 C CA . LYS A 1 108 ? 20.112 9.210 1.983 1.00 83.38 108 LYS A CA 1
ATOM 848 C C . LYS A 1 108 ? 19.270 9.701 3.156 1.00 83.38 108 LYS A C 1
ATOM 850 O O . LYS A 1 108 ? 19.815 10.090 4.185 1.00 83.38 108 LYS A O 1
ATOM 855 N N . GLN A 1 109 ? 17.954 9.698 2.989 1.00 65.12 109 GLN A N 1
ATOM 856 C CA . GLN A 1 109 ? 16.990 10.062 4.015 1.00 65.12 109 GLN A CA 1
ATOM 857 C C . GLN A 1 109 ? 16.192 8.823 4.399 1.00 65.12 109 GLN A C 1
ATOM 859 O O . GLN A 1 109 ? 14.993 8.765 4.147 1.00 65.12 109 GLN A O 1
ATOM 864 N N . SER A 1 110 ? 16.830 7.831 5.031 1.00 55.62 110 SER A N 1
ATOM 865 C CA . SER A 1 110 ? 16.041 6.899 5.843 1.00 55.62 110 SER A CA 1
ATOM 866 C C . SER A 1 110 ? 15.253 7.767 6.824 1.00 55.62 110 SER A C 1
ATOM 868 O O . SER A 1 110 ? 15.892 8.465 7.622 1.00 55.62 110 SER A O 1
ATOM 870 N N . PRO A 1 111 ? 13.907 7.786 6.787 1.00 54.50 111 PRO A N 1
ATOM 871 C CA . PRO A 1 111 ? 13.144 8.517 7.782 1.00 54.50 111 PRO A CA 1
ATOM 872 C C . PRO A 1 111 ? 13.622 8.014 9.139 1.00 54.50 111 PRO A C 1
ATOM 874 O O . PRO A 1 111 ? 13.711 6.796 9.328 1.00 54.50 111 PRO A O 1
ATOM 877 N N . LYS A 1 112 ? 14.000 8.922 10.053 1.00 54.50 112 LYS A N 1
ATOM 878 C CA . LYS A 1 112 ? 14.241 8.539 11.449 1.00 54.50 112 LYS A CA 1
ATOM 879 C C . LYS A 1 112 ? 13.033 7.702 11.847 1.00 54.50 112 LYS A C 1
ATOM 881 O O . LYS A 1 112 ? 11.910 8.187 11.713 1.00 54.50 112 LYS A O 1
ATOM 886 N N . SER A 1 113 ? 13.260 6.436 12.194 1.00 54.66 113 SER A N 1
ATOM 887 C CA . SER A 1 113 ? 12.210 5.540 12.659 1.00 54.66 113 SER A CA 1
ATOM 888 C C . SER A 1 113 ? 11.456 6.294 13.741 1.00 54.66 113 SER A C 1
ATOM 890 O O . SER A 1 113 ? 12.018 6.629 14.779 1.00 54.66 113 SER A O 1
ATOM 892 N N . LEU A 1 114 ? 10.226 6.702 13.448 1.00 55.12 114 LEU A N 1
ATOM 893 C CA . LEU A 1 114 ? 9.392 7.316 14.461 1.00 55.12 114 LEU A CA 1
ATOM 894 C C . LEU A 1 114 ? 9.048 6.196 15.431 1.00 55.12 114 LEU A C 1
ATOM 896 O O . LEU A 1 114 ? 8.153 5.404 15.139 1.00 55.12 114 LEU A O 1
ATOM 900 N N . ASP A 1 115 ? 9.754 6.141 16.561 1.00 64.06 115 ASP A N 1
ATOM 901 C CA . ASP A 1 115 ? 9.469 5.216 17.665 1.00 64.06 115 ASP A CA 1
ATOM 902 C C . ASP A 1 115 ? 7.975 5.258 18.028 1.00 64.06 115 ASP A C 1
ATOM 904 O O . ASP A 1 115 ? 7.354 4.238 18.306 1.00 64.06 115 ASP A O 1
ATOM 908 N N . PHE A 1 116 ? 7.347 6.433 17.909 1.00 66.31 116 PHE A N 1
ATOM 909 C CA . PHE A 1 116 ? 5.920 6.618 18.158 1.00 66.31 116 PHE A CA 1
ATOM 910 C C . PHE A 1 116 ? 4.999 5.811 17.225 1.00 66.31 116 PHE A C 1
ATOM 912 O O . PHE A 1 116 ? 3.966 5.323 17.674 1.00 66.31 116 PHE A O 1
ATOM 919 N N . LEU A 1 117 ? 5.353 5.617 15.947 1.00 68.88 117 LEU A N 1
ATOM 920 C CA . LEU A 1 117 ? 4.519 4.823 15.030 1.00 68.88 117 LEU A CA 1
ATOM 921 C C . LEU A 1 117 ? 4.488 3.344 15.430 1.00 68.88 117 LEU A C 1
ATOM 923 O O . LEU A 1 117 ? 3.476 2.670 15.229 1.00 68.88 117 LEU A O 1
ATOM 927 N N . GLU A 1 118 ? 5.578 2.841 16.015 1.00 68.12 118 GLU A N 1
ATOM 928 C CA . GLU A 1 118 ? 5.613 1.487 16.569 1.00 68.12 118 GLU A CA 1
ATOM 929 C C . GLU A 1 118 ? 4.732 1.362 17.817 1.00 68.12 118 GLU A C 1
ATOM 931 O O . GLU A 1 118 ? 4.144 0.305 18.041 1.00 68.12 118 GLU A O 1
ATOM 936 N N . LEU A 1 119 ? 4.586 2.453 18.575 1.00 80.25 119 LEU A N 1
ATOM 937 C CA . LEU A 1 119 ? 3.765 2.529 19.784 1.00 80.25 119 LEU A CA 1
ATOM 938 C C . LEU A 1 119 ? 2.263 2.698 19.503 1.00 80.25 119 LEU A C 1
ATOM 940 O O . LEU A 1 119 ? 1.461 2.538 20.422 1.00 80.25 119 LEU A O 1
ATOM 944 N N . LEU A 1 120 ? 1.856 2.987 18.258 1.00 86.81 120 LEU A N 1
ATOM 945 C CA . LEU A 1 120 ? 0.439 3.119 17.907 1.00 86.81 120 LEU A CA 1
ATOM 946 C C . LEU A 1 120 ? -0.310 1.792 18.148 1.00 86.81 120 LEU A C 1
ATOM 948 O O . LEU A 1 120 ? 0.033 0.786 17.503 1.00 86.81 120 LEU A O 1
ATOM 952 N N . PRO A 1 121 ? -1.355 1.770 18.999 1.00 88.38 121 PRO A N 1
ATOM 953 C CA . PRO A 1 121 ? -2.049 0.539 19.355 1.00 88.38 121 PRO A CA 1
ATOM 954 C C . PRO A 1 121 ? -2.759 -0.087 18.144 1.00 88.38 121 PRO A C 1
ATOM 956 O O . PRO A 1 121 ? -3.120 0.619 17.197 1.00 88.38 121 PRO A O 1
ATOM 959 N N . PRO A 1 122 ? -2.948 -1.417 18.123 1.00 88.69 122 PRO A N 1
ATOM 960 C CA . PRO A 1 122 ? -3.718 -2.078 17.077 1.00 88.69 122 PRO A CA 1
ATOM 961 C C . PRO A 1 122 ? -5.208 -1.740 17.193 1.00 88.69 122 PRO A C 1
ATOM 963 O O . PRO A 1 122 ? -5.709 -1.412 18.268 1.00 88.69 122 PRO A O 1
ATOM 966 N N . CYS A 1 123 ? -5.928 -1.868 16.083 1.00 89.69 123 CYS A N 1
ATOM 967 C CA . CYS A 1 123 ? -7.382 -1.740 16.081 1.00 89.69 123 CYS A CA 1
ATOM 968 C C . CYS A 1 123 ? -8.052 -3.037 16.539 1.00 89.69 123 CYS A C 1
ATOM 970 O O . CYS A 1 123 ? -7.537 -4.134 16.314 1.00 89.69 123 CYS A O 1
ATOM 972 N N . ASN A 1 124 ? -9.259 -2.914 17.080 1.00 89.19 124 ASN A N 1
ATOM 973 C CA . ASN A 1 124 ? -10.164 -4.041 17.235 1.00 89.19 124 ASN A CA 1
ATOM 974 C C . ASN A 1 124 ? -10.813 -4.373 15.894 1.00 89.19 124 ASN A C 1
ATOM 976 O O . ASN A 1 124 ? -11.200 -3.476 15.148 1.00 89.19 124 ASN A O 1
ATOM 980 N N . SER A 1 125 ? -10.950 -5.665 15.604 1.00 85.88 125 SER A N 1
ATOM 981 C CA . SER A 1 125 ? -11.565 -6.169 14.377 1.00 85.88 125 SER A CA 1
ATOM 982 C C . SER A 1 125 ? -12.741 -7.085 14.690 1.00 85.88 125 SER A C 1
ATOM 984 O O . SER A 1 125 ? -12.582 -8.030 15.465 1.00 85.88 125 SER A O 1
ATOM 986 N N . PHE A 1 126 ? -13.874 -6.873 14.031 1.00 85.69 126 PHE A N 1
ATOM 987 C CA . PHE A 1 126 ? -15.033 -7.761 14.073 1.00 85.69 126 PHE A CA 1
ATOM 988 C C . PHE A 1 126 ? -15.525 -8.033 12.652 1.00 85.69 126 PHE A C 1
ATOM 990 O O . PHE A 1 126 ? -15.727 -7.093 11.893 1.00 85.69 126 PHE A O 1
ATOM 997 N N . PHE A 1 127 ? -15.718 -9.299 12.286 1.00 80.88 127 PHE A N 1
ATOM 998 C CA . PHE A 1 127 ? -16.254 -9.683 10.981 1.00 80.88 127 PHE A CA 1
ATOM 999 C C . PHE A 1 127 ? -17.598 -10.379 11.149 1.00 80.88 127 PHE A C 1
ATOM 1001 O O . PHE A 1 127 ? -17.704 -11.331 11.918 1.00 80.88 127 PHE A O 1
ATOM 1008 N N . ASP A 1 128 ? -18.606 -9.914 10.417 1.00 77.38 128 ASP A N 1
ATOM 1009 C CA . ASP A 1 128 ? -19.986 -10.405 10.510 1.00 77.38 128 ASP A CA 1
ATOM 1010 C C . ASP A 1 128 ? -20.366 -11.425 9.418 1.00 77.38 128 ASP A C 1
ATOM 1012 O O . ASP A 1 128 ? -21.523 -11.830 9.320 1.00 77.38 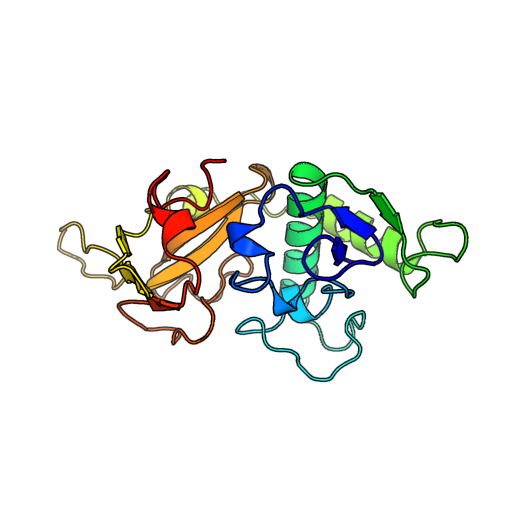128 ASP A O 1
ATOM 1016 N N . GLY A 1 129 ? -19.409 -11.839 8.581 1.00 69.56 129 GLY A N 1
ATOM 1017 C CA . GLY A 1 129 ? -19.656 -12.681 7.408 1.00 69.56 129 GLY A CA 1
ATOM 1018 C C . GLY A 1 129 ? -19.646 -11.922 6.079 1.00 69.56 129 GLY A C 1
ATOM 1019 O O . GLY A 1 129 ? -19.584 -12.563 5.034 1.00 69.56 129 GLY A O 1
ATOM 1020 N N . LYS A 1 130 ? -19.695 -10.583 6.091 1.00 73.75 130 LYS A N 1
ATOM 1021 C CA . LYS A 1 130 ? -19.707 -9.734 4.881 1.00 73.75 130 LYS A CA 1
ATOM 1022 C C . LYS A 1 130 ? -18.831 -8.488 5.009 1.00 73.75 130 LYS A C 1
ATOM 1024 O O . LYS A 1 130 ? -18.194 -8.060 4.047 1.00 73.75 130 LYS A O 1
ATOM 1029 N N . LEU A 1 131 ? -18.819 -7.884 6.189 1.00 80.88 131 LEU A N 1
ATOM 1030 C CA . LEU A 1 131 ? -18.131 -6.643 6.497 1.00 80.88 131 LEU A CA 1
ATOM 1031 C C . LEU A 1 131 ? -17.169 -6.863 7.661 1.00 80.88 131 LEU A C 1
ATOM 1033 O O . LEU A 1 131 ? -17.524 -7.395 8.714 1.00 80.88 131 LEU A O 1
ATOM 1037 N N . LEU A 1 132 ? -15.934 -6.414 7.474 1.00 83.94 132 LEU A N 1
ATOM 1038 C CA . LEU A 1 132 ? -14.959 -6.248 8.538 1.00 83.94 132 LEU A CA 1
ATOM 1039 C C . LEU A 1 132 ? -15.124 -4.852 9.133 1.00 83.94 132 LEU A C 1
ATOM 1041 O O . LEU A 1 132 ? -14.856 -3.846 8.479 1.00 83.94 132 LEU A O 1
ATOM 1045 N N . ARG A 1 133 ? -15.530 -4.802 10.396 1.00 88.94 133 ARG A N 1
ATOM 1046 C CA . ARG A 1 133 ? -15.568 -3.597 11.212 1.00 88.94 133 ARG A CA 1
ATOM 1047 C C . ARG A 1 133 ? -14.254 -3.435 11.967 1.00 88.94 133 ARG A C 1
ATOM 1049 O O . ARG A 1 133 ? -13.862 -4.324 12.722 1.00 88.94 133 ARG A O 1
ATOM 1056 N N . LEU A 1 134 ? -13.610 -2.286 11.795 1.00 90.50 134 LEU A N 1
ATOM 1057 C CA . LEU A 1 134 ? -12.432 -1.869 12.553 1.00 90.50 134 LEU A CA 1
ATOM 1058 C C . LEU A 1 134 ? -12.794 -0.720 13.489 1.00 90.50 134 LEU A C 1
ATOM 1060 O O . LEU A 1 134 ? -13.396 0.254 13.043 1.00 90.50 134 LEU A O 1
ATOM 1064 N N . THR A 1 135 ? -12.417 -0.822 14.761 1.00 90.94 135 THR A N 1
ATOM 1065 C CA . THR A 1 135 ? -12.662 0.205 15.785 1.00 90.94 135 THR A CA 1
ATOM 1066 C C . THR A 1 135 ? -11.422 0.445 16.633 1.00 90.94 135 THR A C 1
ATOM 1068 O O . THR A 1 135 ? -10.571 -0.434 16.786 1.00 90.94 135 THR A O 1
ATOM 1071 N N . CYS A 1 136 ? -11.333 1.632 17.224 1.00 89.56 136 CYS A N 1
ATOM 1072 C CA . CYS A 1 136 ? -10.341 1.944 18.242 1.00 89.56 136 CYS A CA 1
ATOM 1073 C C . CYS A 1 136 ? -11.018 1.944 19.609 1.00 89.56 136 CYS A C 1
ATOM 1075 O O . CYS A 1 136 ? -11.935 2.725 19.839 1.00 89.56 136 CYS A O 1
ATOM 1077 N N . ASN A 1 137 ? -10.615 1.036 20.508 1.00 75.06 137 ASN A N 1
ATOM 1078 C CA . ASN A 1 137 ? -11.127 1.087 21.876 1.00 75.06 137 ASN A CA 1
ATOM 1079 C C . ASN A 1 137 ? -10.468 2.255 22.618 1.00 75.06 137 ASN A C 1
ATOM 1081 O O . ASN A 1 137 ? -9.236 2.330 22.627 1.00 75.06 137 ASN A O 1
ATOM 1085 N N . PRO A 1 138 ? -11.242 3.096 23.318 1.00 65.12 138 PRO A N 1
ATOM 1086 C CA . PRO A 1 138 ? -10.690 4.022 24.289 1.00 65.12 138 PRO A CA 1
ATOM 1087 C C . PRO A 1 138 ? -10.299 3.207 25.526 1.00 65.12 138 PRO A C 1
ATOM 1089 O O . PRO A 1 138 ? -11.103 3.016 26.437 1.00 65.12 138 PRO A O 1
ATOM 1092 N N . TYR A 1 139 ? -9.087 2.645 25.561 1.00 55.62 139 TYR A N 1
ATOM 1093 C CA . TYR A 1 139 ? -8.556 2.178 26.839 1.00 55.62 139 TYR A CA 1
ATOM 1094 C C . TYR A 1 139 ? -8.364 3.412 27.726 1.00 55.62 139 TYR A C 1
ATOM 1096 O O . TYR A 1 139 ? -7.611 4.327 27.414 1.00 55.62 139 TYR A O 1
ATOM 1104 N N . THR A 1 140 ? -9.159 3.437 28.785 1.00 56.38 140 THR A N 1
ATOM 1105 C CA . THR A 1 140 ? -9.325 4.477 29.797 1.00 56.38 140 THR A CA 1
ATOM 1106 C C . THR A 1 140 ? -8.015 5.088 30.303 1.00 56.38 140 THR A C 1
ATOM 1108 O O . THR A 1 140 ? -7.212 4.378 30.903 1.00 56.38 140 THR A O 1
ATOM 1111 N N . SER A 1 141 ? -7.888 6.412 30.196 1.00 49.22 141 SER A N 1
ATOM 1112 C CA . SER A 1 141 ? -7.288 7.278 31.225 1.00 49.22 141 SER A CA 1
ATOM 1113 C C . SER A 1 141 ? -7.535 8.744 30.858 1.00 49.22 141 SER A C 1
ATOM 1115 O O . SER A 1 141 ? -6.993 9.172 29.848 1.00 49.22 141 SER A O 1
ATOM 1117 N N . ASP A 1 142 ? -8.375 9.436 31.642 1.00 54.53 142 ASP A N 1
ATOM 1118 C CA . ASP A 1 142 ? -8.570 10.887 31.924 1.00 54.53 142 ASP A CA 1
ATOM 1119 C C . ASP A 1 142 ? -8.223 12.023 30.927 1.00 54.53 142 ASP A C 1
ATOM 1121 O O . ASP A 1 142 ? -8.526 13.185 31.187 1.00 54.53 142 ASP A O 1
ATOM 1125 N N . THR A 1 143 ? -7.673 11.741 29.757 1.00 56.62 143 THR A N 1
ATOM 1126 C CA . THR A 1 143 ? -7.428 12.665 28.651 1.00 56.62 143 THR A CA 1
ATOM 1127 C C . THR A 1 143 ? -7.892 11.958 27.383 1.00 56.62 143 THR A C 1
ATOM 1129 O O . THR A 1 143 ? -7.149 11.195 26.768 1.00 56.62 143 THR A O 1
ATOM 1132 N N . SER A 1 144 ? -9.171 12.129 27.052 1.00 64.25 144 SER A N 1
ATOM 1133 C CA . SER A 1 144 ? -9.870 11.438 25.966 1.00 64.25 144 SER A CA 1
ATOM 1134 C C . SER A 1 144 ? -9.468 11.983 24.590 1.00 64.25 144 SER A C 1
ATOM 1136 O O . SER A 1 144 ? -10.269 12.639 23.925 1.00 64.25 144 SER A O 1
ATOM 1138 N N . GLU A 1 145 ? -8.224 11.772 24.161 1.00 76.88 145 GLU A N 1
ATOM 1139 C CA . GLU A 1 145 ? -7.885 11.999 22.755 1.00 76.88 145 GLU A CA 1
ATOM 1140 C C . GLU A 1 145 ? -8.537 10.895 21.910 1.00 76.88 145 GLU A C 1
ATOM 1142 O O . GLU A 1 145 ? -8.304 9.704 22.126 1.00 76.88 145 GLU A O 1
ATOM 1147 N N . GLU A 1 146 ? -9.411 11.288 20.982 1.00 84.19 146 GLU A N 1
ATOM 1148 C CA . GLU A 1 146 ? -10.065 10.353 20.070 1.00 84.19 146 GLU A CA 1
ATOM 1149 C C . GLU A 1 146 ? -9.037 9.715 19.129 1.00 84.19 146 GLU A C 1
ATOM 1151 O O . GLU A 1 146 ? -8.162 10.386 18.574 1.00 84.19 146 GLU A O 1
ATOM 1156 N N . LEU A 1 147 ? -9.157 8.399 18.945 1.00 89.56 147 LEU A N 1
ATOM 1157 C CA . LEU A 1 147 ? -8.295 7.618 18.068 1.00 89.56 147 LEU A CA 1
ATOM 1158 C C . LEU A 1 147 ? -9.096 7.095 16.882 1.00 89.56 147 LEU A C 1
ATOM 1160 O O . LEU A 1 147 ? -10.190 6.557 17.048 1.00 89.56 147 LEU A O 1
ATOM 1164 N N . TYR A 1 148 ? -8.500 7.167 15.697 1.00 91.50 148 TYR A N 1
ATOM 1165 C CA . TYR A 1 148 ? -9.141 6.773 14.450 1.00 91.50 148 TYR A CA 1
ATOM 1166 C C . TYR A 1 148 ? -8.379 5.620 13.785 1.00 91.50 148 TYR A C 1
ATOM 1168 O O . TYR A 1 148 ? -7.142 5.655 13.731 1.00 91.50 148 TYR A O 1
ATOM 1176 N N . PRO A 1 149 ? -9.077 4.605 13.240 1.00 91.50 149 PRO A N 1
ATOM 1177 C CA . PRO A 1 149 ? -8.435 3.513 12.520 1.00 91.50 149 PRO A CA 1
ATOM 1178 C C . PRO A 1 149 ? -7.701 4.002 11.262 1.00 91.50 149 PRO A C 1
ATOM 1180 O O . PRO A 1 149 ? -8.253 4.738 10.436 1.00 91.50 149 PRO A O 1
ATOM 1183 N N . ARG A 1 150 ? -6.455 3.555 11.085 1.00 90.19 150 ARG A N 1
ATOM 1184 C CA . ARG A 1 150 ? -5.621 3.801 9.898 1.00 90.19 150 ARG A CA 1
ATOM 1185 C C . ARG A 1 150 ? -4.869 2.555 9.468 1.00 90.19 150 ARG A C 1
ATOM 1187 O O . ARG A 1 150 ? -4.546 1.702 10.290 1.00 90.19 150 ARG A O 1
ATOM 1194 N N . GLN A 1 151 ? -4.555 2.472 8.179 1.00 87.81 151 GLN A N 1
ATOM 1195 C CA . GLN A 1 151 ? -3.556 1.541 7.667 1.00 87.81 151 GLN A CA 1
ATOM 1196 C C . GLN A 1 151 ? -2.170 2.139 7.918 1.00 87.81 151 GLN A C 1
ATOM 1198 O O . GLN A 1 151 ? -1.834 3.169 7.339 1.00 87.81 151 GLN A O 1
ATOM 1203 N N . LEU A 1 152 ? -1.379 1.512 8.785 1.00 88.69 152 LEU A N 1
ATOM 1204 C CA . LEU A 1 152 ? 0.010 1.879 9.035 1.00 88.69 152 LEU A CA 1
ATOM 1205 C C . LEU A 1 152 ? 0.938 1.047 8.149 1.00 88.69 152 LEU A C 1
ATOM 1207 O O . LEU A 1 152 ? 0.902 -0.186 8.193 1.00 88.69 152 LEU A O 1
ATOM 1211 N N . LEU A 1 153 ? 1.785 1.737 7.387 1.00 86.19 153 LEU A N 1
ATOM 1212 C CA . LEU A 1 153 ? 2.840 1.163 6.561 1.00 86.19 153 LEU A CA 1
ATOM 1213 C C . LEU A 1 153 ? 4.128 0.979 7.381 1.00 86.19 153 LEU A C 1
ATOM 1215 O O . LEU A 1 153 ? 4.747 1.948 7.819 1.00 86.19 153 LEU A O 1
ATOM 1219 N N . GLU A 1 154 ? 4.546 -0.272 7.568 1.00 85.94 154 GLU A N 1
ATOM 1220 C CA . GLU A 1 154 ? 5.774 -0.673 8.265 1.00 85.94 154 GLU A CA 1
ATOM 1221 C C . GLU A 1 154 ? 6.725 -1.368 7.272 1.00 85.94 154 GLU A C 1
ATOM 1223 O O . GLU A 1 154 ? 6.818 -2.601 7.235 1.00 85.94 154 GLU A O 1
ATOM 1228 N N . PRO A 1 155 ? 7.448 -0.595 6.439 1.00 86.19 155 PRO A N 1
ATOM 1229 C CA . PRO A 1 155 ? 8.247 -1.145 5.346 1.00 86.19 155 PRO A CA 1
ATOM 1230 C C . PRO A 1 155 ? 9.412 -2.010 5.836 1.00 86.19 155 PRO A C 1
ATOM 1232 O O . PRO A 1 155 ? 9.777 -2.971 5.165 1.00 86.19 155 PRO A O 1
ATOM 1235 N N . GLU A 1 156 ? 9.971 -1.736 7.020 1.00 85.19 156 GLU A N 1
ATOM 1236 C CA . GLU A 1 156 ? 11.040 -2.567 7.598 1.00 85.19 156 GLU A CA 1
ATOM 1237 C C . GLU A 1 156 ? 10.565 -3.958 8.006 1.00 85.19 156 GLU A C 1
ATOM 1239 O O . GLU A 1 156 ? 11.322 -4.919 7.894 1.00 85.19 156 GLU A O 1
ATOM 1244 N N . LYS A 1 157 ? 9.303 -4.066 8.432 1.00 84.81 157 LYS A N 1
ATOM 1245 C CA . LYS A 1 157 ? 8.669 -5.328 8.834 1.00 84.81 157 LYS A CA 1
ATOM 1246 C C . LYS A 1 157 ? 7.936 -5.996 7.672 1.00 84.81 157 LYS A C 1
ATOM 1248 O O . LYS A 1 157 ? 7.279 -7.005 7.875 1.00 84.81 157 LYS A O 1
ATOM 1253 N N . ALA A 1 158 ? 8.026 -5.430 6.463 1.00 86.00 158 ALA A N 1
ATOM 1254 C CA . ALA A 1 158 ? 7.274 -5.886 5.297 1.00 86.00 158 ALA A CA 1
ATOM 1255 C C . ALA A 1 158 ? 5.759 -5.986 5.586 1.00 86.00 158 ALA A C 1
ATOM 1257 O O . ALA A 1 158 ? 5.068 -6.910 5.148 1.00 86.00 158 ALA A O 1
ATOM 1258 N N . ARG A 1 159 ? 5.233 -5.026 6.355 1.00 83.44 159 ARG A N 1
ATOM 1259 C CA . ARG A 1 159 ? 3.898 -5.104 6.943 1.00 83.44 159 ARG A CA 1
ATOM 1260 C C . ARG A 1 159 ? 3.065 -3.868 6.666 1.00 83.44 159 ARG A C 1
ATOM 1262 O O . ARG A 1 159 ? 3.535 -2.742 6.746 1.00 83.44 159 ARG A O 1
ATOM 1269 N N . LEU A 1 160 ? 1.787 -4.111 6.425 1.00 85.31 160 LEU A N 1
ATOM 1270 C CA . LEU A 1 160 ? 0.725 -3.137 6.610 1.00 85.31 160 LEU A CA 1
ATOM 1271 C C . LEU A 1 160 ? -0.122 -3.632 7.785 1.00 85.31 160 LEU A C 1
ATOM 1273 O O . LEU A 1 160 ? -0.309 -4.840 7.892 1.00 85.31 160 LEU A O 1
ATOM 1277 N N . ARG A 1 161 ? -0.621 -2.773 8.672 1.00 87.38 161 ARG A N 1
ATOM 1278 C CA . ARG A 1 161 ? -1.555 -3.190 9.738 1.00 87.38 161 ARG A CA 1
ATOM 1279 C C . ARG A 1 161 ? -2.557 -2.101 10.080 1.00 87.38 161 ARG A C 1
ATOM 1281 O O . ARG A 1 161 ? -2.345 -0.945 9.730 1.00 87.38 161 ARG A O 1
ATOM 1288 N N . CYS A 1 162 ? -3.602 -2.451 10.826 1.00 88.88 162 CYS A N 1
ATOM 1289 C CA . CYS A 1 162 ? -4.430 -1.429 11.450 1.00 88.88 162 CYS A CA 1
ATOM 1290 C C . CYS A 1 162 ? -3.717 -0.819 12.664 1.00 88.88 162 CYS A C 1
ATOM 1292 O O . CYS A 1 162 ? -3.144 -1.535 13.493 1.00 88.88 162 CYS A O 1
ATOM 1294 N N . ALA A 1 163 ? -3.763 0.503 12.763 1.00 91.06 163 ALA A N 1
ATOM 1295 C CA . ALA A 1 163 ? -3.290 1.271 13.899 1.00 91.06 163 ALA A CA 1
ATOM 1296 C C . ALA A 1 163 ? -4.344 2.305 14.302 1.00 91.06 163 ALA A C 1
ATOM 1298 O O . ALA A 1 163 ? -4.994 2.901 13.442 1.00 91.06 163 ALA A O 1
ATOM 1299 N N . CYS A 1 164 ? -4.496 2.513 15.601 1.00 90.81 164 CYS A N 1
ATOM 1300 C CA . CYS A 1 164 ? -5.342 3.545 16.175 1.00 90.81 164 CYS A CA 1
ATOM 1301 C C . CYS A 1 164 ? -4.527 4.812 16.381 1.00 90.81 164 CYS A C 1
ATOM 1303 O O . CYS A 1 164 ? -3.525 4.795 17.094 1.00 90.81 164 CYS A O 1
ATOM 1305 N N . VAL A 1 165 ? -4.934 5.886 15.709 1.00 90.88 165 VAL A N 1
ATOM 1306 C CA . VAL A 1 165 ? -4.113 7.087 15.540 1.00 90.88 165 VAL A CA 1
ATOM 1307 C C . VAL A 1 165 ? -4.859 8.315 16.046 1.00 90.88 165 VAL A C 1
ATOM 1309 O O . VAL A 1 165 ? -6.006 8.512 15.643 1.00 90.88 165 VAL A O 1
ATOM 1312 N N . PRO A 1 166 ? -4.228 9.165 16.869 1.00 89.25 166 PRO A N 1
ATOM 1313 C CA . PRO A 1 166 ? -4.841 10.413 17.298 1.00 89.25 166 PRO A CA 1
ATOM 1314 C C . PRO A 1 166 ? -4.852 11.467 16.183 1.00 89.25 166 PRO A C 1
ATOM 1316 O O . PRO A 1 166 ? -4.077 11.398 15.221 1.00 89.25 166 PRO A O 1
ATOM 1319 N N . THR A 1 167 ? -5.690 12.494 16.347 1.00 88.44 167 THR A N 1
ATOM 1320 C CA . THR A 1 167 ? -5.853 13.607 15.392 1.00 88.44 167 THR A CA 1
ATOM 1321 C C . THR A 1 167 ? -4.524 14.249 14.991 1.00 88.44 167 THR A C 1
ATOM 1323 O O . THR A 1 167 ? -4.309 14.558 13.818 1.00 88.44 167 THR A O 1
ATOM 1326 N N . SER A 1 168 ? -3.608 14.391 15.953 1.00 86.44 168 SER A N 1
ATOM 1327 C CA . SER A 1 168 ? -2.287 15.011 15.786 1.00 86.44 168 SER A CA 1
ATOM 1328 C C . SER A 1 168 ? -1.389 14.329 14.746 1.00 86.44 168 SER A C 1
ATOM 1330 O O . SER A 1 168 ? -0.515 14.988 14.183 1.00 86.44 168 SER A O 1
ATOM 1332 N N . TYR A 1 169 ? -1.617 13.047 14.439 1.00 87.19 169 TYR A N 1
ATOM 1333 C CA . TYR A 1 169 ? -0.793 12.289 13.492 1.00 87.19 169 TYR A CA 1
ATOM 1334 C C . TYR A 1 169 ? -1.533 11.847 12.227 1.00 87.19 169 TYR A C 1
ATOM 1336 O O . TYR A 1 169 ? -0.922 11.195 11.387 1.00 87.19 169 TYR A O 1
ATOM 1344 N N . LEU A 1 170 ? -2.807 12.205 12.023 1.00 86.62 170 LEU A N 1
ATOM 1345 C CA . LEU A 1 170 ? -3.607 11.683 10.900 1.00 86.62 170 LEU A CA 1
ATOM 1346 C C . LEU A 1 170 ? -3.047 11.992 9.504 1.00 86.62 170 LEU A C 1
ATOM 1348 O O . LEU A 1 170 ? -3.379 11.278 8.561 1.00 86.62 170 LEU A O 1
ATOM 1352 N N . THR A 1 171 ? -2.217 13.028 9.372 1.00 84.94 171 THR A N 1
ATOM 1353 C CA . THR A 1 171 ? -1.579 13.442 8.112 1.00 84.94 171 THR A CA 1
ATOM 1354 C C . THR A 1 171 ? -0.197 12.820 7.904 1.00 84.94 171 THR A C 1
ATOM 1356 O O . THR A 1 171 ? 0.530 13.217 6.994 1.00 84.94 171 THR A O 1
ATOM 1359 N N . HIS A 1 172 ? 0.221 11.892 8.768 1.00 86.44 172 HIS A N 1
ATOM 1360 C CA . HIS A 1 172 ? 1.529 11.265 8.652 1.00 86.44 172 HIS A CA 1
ATOM 1361 C C . HIS A 1 172 ? 1.618 10.422 7.358 1.00 86.44 172 HIS A C 1
ATOM 1363 O O . HIS A 1 172 ? 0.733 9.600 7.128 1.00 86.44 172 HIS A O 1
ATOM 1369 N N . PRO A 1 173 ? 2.699 10.516 6.553 1.00 81.75 173 PRO A N 1
ATOM 1370 C CA . PRO A 1 173 ? 2.780 9.861 5.235 1.0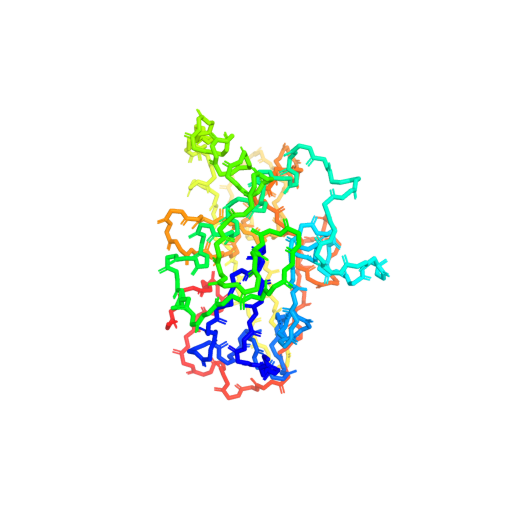0 81.75 173 PRO A CA 1
ATOM 1371 C C . PRO A 1 173 ? 2.636 8.332 5.249 1.00 81.75 173 PRO A C 1
ATOM 1373 O O . PRO A 1 173 ? 2.186 7.732 4.286 1.00 81.75 173 PRO A O 1
ATOM 1376 N N . ARG A 1 174 ? 3.010 7.680 6.357 1.00 85.06 174 ARG A N 1
ATOM 1377 C CA . ARG A 1 174 ? 2.862 6.219 6.541 1.00 85.06 174 ARG A CA 1
ATOM 1378 C C . ARG A 1 174 ? 1.468 5.772 6.983 1.00 85.06 174 ARG A C 1
ATOM 1380 O O . ARG A 1 174 ? 1.275 4.584 7.234 1.00 85.06 174 ARG A O 1
ATOM 1387 N N . LEU A 1 175 ? 0.528 6.698 7.150 1.00 87.31 175 LEU A N 1
ATOM 1388 C CA . LEU A 1 175 ? -0.837 6.403 7.558 1.00 87.31 175 LEU A CA 1
ATOM 1389 C C . LEU A 1 175 ? -1.788 6.627 6.395 1.00 87.31 175 LEU A C 1
ATOM 1391 O O . LEU A 1 175 ? -1.789 7.683 5.771 1.00 87.31 175 LEU A O 1
ATOM 1395 N N . ARG A 1 176 ? -2.645 5.641 6.144 1.00 85.12 176 ARG A N 1
ATOM 1396 C CA . ARG A 1 176 ? -3.642 5.713 5.078 1.00 85.12 176 ARG A CA 1
ATOM 1397 C C . ARG A 1 176 ? -5.042 5.442 5.588 1.00 85.12 176 ARG A C 1
ATOM 1399 O O . ARG A 1 176 ? -5.252 4.721 6.567 1.00 85.12 176 ARG A O 1
ATOM 1406 N N . LEU A 1 177 ? -6.005 6.024 4.884 1.00 85.56 177 LEU A N 1
ATOM 1407 C CA . LEU A 1 177 ? -7.416 5.713 5.053 1.00 85.56 177 LEU A CA 1
ATOM 1408 C C . LEU A 1 177 ? -7.721 4.335 4.477 1.00 85.56 177 LEU A C 1
ATOM 1410 O O . LEU A 1 177 ? -7.150 3.929 3.464 1.00 85.56 177 LEU A O 1
ATOM 1414 N N . TYR A 1 178 ? -8.661 3.641 5.109 1.00 84.56 178 TYR A N 1
ATOM 1415 C CA . TYR A 1 178 ? -9.304 2.503 4.471 1.00 84.56 178 TYR A CA 1
ATOM 1416 C C . TYR A 1 178 ? -10.185 2.987 3.310 1.00 84.56 178 TYR A C 1
ATOM 1418 O O . TYR A 1 178 ? -10.736 4.091 3.398 1.00 84.56 178 TYR A O 1
ATOM 1426 N N . PRO A 1 179 ? -10.342 2.184 2.242 1.00 78.38 179 PRO A N 1
ATOM 1427 C CA . PRO A 1 179 ? -11.305 2.473 1.186 1.00 78.38 179 PRO A CA 1
ATOM 1428 C C . PRO A 1 179 ? -12.682 2.776 1.781 1.00 78.38 179 PRO A C 1
ATOM 1430 O O . PRO A 1 179 ? -13.129 2.077 2.688 1.00 78.38 179 PRO A O 1
ATOM 1433 N N . ASP A 1 180 ? -13.306 3.851 1.301 1.00 80.19 180 ASP A N 1
ATOM 1434 C CA . ASP A 1 180 ? -14.635 4.312 1.721 1.00 80.19 180 ASP A CA 1
ATOM 1435 C C . ASP A 1 180 ? -14.802 4.609 3.227 1.00 80.19 180 ASP A C 1
ATOM 1437 O O . ASP A 1 180 ? -15.924 4.743 3.714 1.00 80.19 180 ASP A O 1
ATOM 1441 N N . CYS A 1 181 ? -13.700 4.788 3.968 1.00 85.31 181 CYS A N 1
ATOM 1442 C CA . CYS A 1 181 ? -13.730 5.206 5.369 1.00 85.31 181 CYS A CA 1
ATOM 1443 C C . CYS A 1 181 ? -13.382 6.702 5.524 1.00 85.31 181 CYS A C 1
ATOM 1445 O O . CYS A 1 181 ? -12.295 7.121 5.109 1.00 85.31 181 CYS A O 1
ATOM 1447 N N . PRO A 1 182 ? -14.260 7.526 6.131 1.00 87.81 182 PRO A N 1
ATOM 1448 C CA . PRO A 1 182 ? -13.968 8.931 6.406 1.00 87.81 182 PRO A CA 1
ATOM 1449 C C . PRO A 1 182 ? -12.751 9.122 7.319 1.00 87.81 182 PRO A C 1
ATOM 1451 O O . PRO A 1 182 ? -12.469 8.299 8.188 1.00 87.81 182 PRO A O 1
ATOM 1454 N N . GLY A 1 183 ? -12.060 10.257 7.174 1.00 84.38 183 GLY A N 1
ATOM 1455 C CA . GLY A 1 183 ? -10.870 10.565 7.973 1.00 84.38 183 GLY A CA 1
ATOM 1456 C C . GLY A 1 183 ? -11.116 10.489 9.480 1.00 84.38 183 GLY A C 1
ATOM 1457 O O . GLY A 1 183 ? -10.376 9.838 10.204 1.00 84.38 183 GLY A O 1
ATOM 1458 N N . ILE A 1 184 ? -12.186 11.085 9.973 1.00 87.00 184 ILE A N 1
ATOM 1459 C CA . ILE A 1 184 ? -12.488 11.114 11.412 1.00 87.00 184 ILE A CA 1
ATOM 1460 C C . ILE A 1 184 ? -13.550 10.079 11.808 1.00 87.00 184 ILE A C 1
ATOM 1462 O O . ILE A 1 184 ? -14.325 10.304 12.729 1.00 87.00 184 ILE A O 1
ATOM 1466 N N . ALA A 1 185 ? -13.640 8.961 11.083 1.00 86.44 185 ALA A N 1
ATOM 1467 C CA . ALA A 1 185 ? -14.586 7.905 11.422 1.00 86.44 185 ALA A CA 1
ATOM 1468 C C . ALA A 1 185 ? -14.130 7.134 12.670 1.00 86.44 185 ALA A C 1
ATOM 1470 O O . ALA A 1 185 ? -13.004 6.637 12.731 1.00 86.44 185 ALA A O 1
ATOM 1471 N N . ASP A 1 186 ? -15.033 6.987 13.635 1.00 85.94 186 ASP A N 1
ATOM 1472 C CA . ASP A 1 186 ? -14.871 6.169 14.843 1.00 85.94 186 ASP A CA 1
ATOM 1473 C C . ASP A 1 186 ? -14.767 4.663 14.523 1.00 85.94 186 ASP A C 1
ATOM 1475 O O . ASP A 1 186 ? -14.212 3.874 15.294 1.00 85.94 186 ASP A O 1
ATOM 1479 N N . HIS A 1 187 ? -15.276 4.258 13.357 1.00 89.19 187 HIS A N 1
ATOM 1480 C CA . HIS A 1 187 ? -15.151 2.911 12.828 1.00 89.19 187 HIS A CA 1
ATOM 1481 C C . HIS A 1 187 ? -15.047 2.888 11.299 1.00 89.19 187 HIS A C 1
ATOM 1483 O O . HIS A 1 187 ? -15.662 3.695 10.607 1.00 89.19 187 HIS A O 1
ATOM 1489 N N . CYS A 1 188 ? -14.313 1.911 10.764 1.00 89.56 188 CYS A N 1
ATOM 1490 C CA . CYS A 1 188 ? -14.266 1.636 9.327 1.00 89.56 188 CYS A CA 1
ATOM 1491 C C . CYS A 1 188 ? -14.970 0.315 9.018 1.00 89.56 188 CYS A C 1
ATOM 1493 O O . CYS A 1 188 ? -14.745 -0.680 9.709 1.00 89.56 188 CYS A O 1
ATOM 1495 N N . LEU A 1 189 ? -15.792 0.301 7.967 1.00 88.38 189 LEU A N 1
ATOM 1496 C CA . LEU A 1 189 ? -16.453 -0.895 7.446 1.00 88.38 189 LEU A CA 1
ATOM 1497 C C . LEU A 1 189 ? -15.824 -1.268 6.109 1.00 88.38 189 LEU A C 1
ATOM 1499 O O . LEU A 1 189 ? -15.887 -0.508 5.149 1.00 88.38 189 LEU A O 1
ATOM 1503 N N . ILE A 1 190 ? -15.214 -2.443 6.055 1.00 83.25 190 ILE A N 1
ATOM 1504 C CA . ILE A 1 190 ? -14.490 -2.933 4.888 1.00 83.25 190 ILE A CA 1
ATOM 1505 C C . ILE A 1 190 ? -15.251 -4.127 4.340 1.00 83.25 190 ILE A C 1
ATOM 1507 O O . ILE A 1 190 ? -15.429 -5.130 5.031 1.00 83.25 190 ILE A O 1
ATOM 1511 N N . LYS A 1 191 ? -15.703 -4.027 3.095 1.00 75.50 191 LYS A N 1
ATOM 1512 C CA . LYS A 1 191 ? -16.372 -5.127 2.403 1.00 75.50 191 LYS A CA 1
ATOM 1513 C C . LYS A 1 191 ? -15.365 -6.224 2.072 1.00 75.50 191 LYS A C 1
ATOM 1515 O O . LYS A 1 191 ? -14.327 -5.944 1.479 1.00 75.50 191 LYS A O 1
ATOM 1520 N N . ILE A 1 192 ? -15.673 -7.455 2.476 1.00 67.94 192 ILE A N 1
ATOM 1521 C CA . ILE A 1 192 ? -14.904 -8.652 2.127 1.00 67.94 192 ILE A CA 1
ATOM 1522 C C . ILE A 1 192 ? -15.875 -9.585 1.412 1.00 67.94 192 ILE A C 1
ATOM 1524 O O . ILE A 1 192 ? -16.769 -10.152 2.033 1.00 67.94 192 ILE A O 1
ATOM 1528 N N . ASP A 1 193 ? -15.722 -9.717 0.096 1.00 56.06 193 ASP A N 1
ATOM 1529 C CA . ASP A 1 193 ? -16.690 -10.435 -0.742 1.00 56.06 193 ASP A CA 1
ATOM 1530 C C . ASP A 1 193 ? -16.521 -11.977 -0.709 1.00 56.06 193 ASP A C 1
ATOM 1532 O O . ASP A 1 193 ? -17.285 -12.684 -1.360 1.00 56.06 193 ASP A O 1
ATOM 1536 N N . ASP A 1 194 ? -15.572 -12.517 0.077 1.00 53.03 194 ASP A N 1
ATOM 1537 C CA . ASP A 1 194 ? -15.388 -13.965 0.302 1.00 53.03 194 ASP A CA 1
ATOM 1538 C C . ASP A 1 194 ? -15.287 -14.341 1.810 1.00 53.03 194 ASP A C 1
ATOM 1540 O O . ASP A 1 194 ? -14.234 -14.136 2.431 1.00 53.03 194 ASP A O 1
ATOM 1544 N N . PRO A 1 195 ? -16.352 -14.907 2.420 1.00 43.09 195 PRO A N 1
ATOM 1545 C CA . PRO A 1 195 ? -16.416 -15.247 3.847 1.00 43.09 195 PRO A CA 1
ATOM 1546 C C . PRO A 1 195 ? -15.524 -16.423 4.279 1.00 43.09 195 PRO A C 1
ATOM 1548 O O . PRO A 1 195 ? -15.173 -16.509 5.460 1.00 43.09 195 PRO A O 1
ATOM 1551 N N . GLU A 1 196 ? -15.144 -17.332 3.370 1.00 43.19 196 GLU A N 1
ATOM 1552 C CA . GLU A 1 196 ? -14.292 -18.490 3.709 1.00 43.19 196 GLU A CA 1
ATOM 1553 C C . GLU A 1 196 ? -12.865 -18.061 4.082 1.00 43.19 196 GLU A C 1
ATOM 1555 O O . GLU A 1 196 ? -12.175 -18.727 4.858 1.00 43.19 196 GLU A O 1
ATOM 1560 N N . SER A 1 197 ? -12.448 -16.878 3.624 1.00 42.97 197 SER A N 1
ATOM 1561 C CA . SER A 1 197 ? -11.153 -16.276 3.945 1.00 42.97 197 SER A CA 1
ATOM 1562 C C . SER A 1 197 ? -10.999 -15.839 5.411 1.00 42.97 197 SER A C 1
ATOM 1564 O O . SER A 1 197 ? -9.871 -15.616 5.861 1.00 42.97 197 SER A O 1
ATOM 1566 N N . VAL A 1 198 ? -12.099 -15.741 6.171 1.00 41.69 198 VAL A N 1
ATOM 1567 C CA . VAL A 1 198 ? -12.097 -15.186 7.537 1.00 41.69 198 VAL A CA 1
ATOM 1568 C C . VAL A 1 198 ? -11.942 -16.242 8.634 1.00 41.69 198 VAL A C 1
ATOM 1570 O O . VAL A 1 198 ? -11.441 -15.942 9.718 1.00 41.69 198 VAL A O 1
ATOM 1573 N N . TRP A 1 199 ? -12.258 -17.505 8.353 1.00 35.44 199 TRP A N 1
ATOM 1574 C CA . TRP A 1 199 ? -12.276 -18.570 9.364 1.00 35.44 199 TRP A CA 1
ATOM 1575 C C . TRP A 1 199 ? -10.895 -19.052 9.844 1.00 35.44 199 TRP A C 1
ATOM 1577 O O . TRP A 1 199 ? -10.832 -19.938 10.692 1.00 35.44 199 TRP A O 1
ATOM 1587 N N . THR A 1 200 ? -9.783 -18.477 9.364 1.00 34.12 200 THR A N 1
ATOM 1588 C CA . THR A 1 200 ? -8.430 -18.965 9.712 1.00 34.12 200 THR A CA 1
ATOM 1589 C C . THR A 1 200 ? -7.509 -18.000 10.461 1.00 34.12 200 THR A C 1
ATOM 1591 O O . THR A 1 200 ? -6.583 -18.498 11.096 1.00 34.12 200 THR A O 1
ATOM 1594 N N . SER A 1 201 ? -7.724 -16.676 10.500 1.00 33.56 201 SER A N 1
ATOM 1595 C CA . SER A 1 201 ? -6.863 -15.798 11.327 1.00 33.56 201 SER A CA 1
ATOM 1596 C C . SER A 1 201 ? -7.264 -14.313 11.335 1.00 33.56 201 SER A C 1
ATOM 1598 O O . SER A 1 201 ? -7.408 -13.676 10.299 1.00 33.56 201 SER A O 1
ATOM 1600 N N . ARG A 1 202 ? -7.388 -13.773 12.558 1.00 37.00 202 ARG A N 1
ATOM 1601 C CA . ARG A 1 202 ? -7.302 -12.368 13.023 1.00 37.00 202 ARG A CA 1
ATOM 1602 C C . ARG A 1 202 ? -7.141 -11.273 11.947 1.00 37.00 202 ARG A C 1
ATOM 1604 O O . ARG A 1 202 ? -6.030 -10.891 11.602 1.00 37.00 202 ARG A O 1
ATOM 1611 N N . LEU A 1 203 ? -8.249 -10.637 11.567 1.00 44.28 203 LEU A N 1
ATOM 1612 C CA . LEU A 1 203 ? -8.269 -9.444 10.701 1.00 44.28 203 LEU A CA 1
ATOM 1613 C C . LEU A 1 203 ? -7.689 -8.165 11.355 1.00 44.28 203 LEU A C 1
ATOM 1615 O O . LEU A 1 203 ? -7.476 -7.172 10.663 1.00 44.28 203 LEU A O 1
ATOM 1619 N N . ALA A 1 204 ? -7.387 -8.171 12.661 1.00 39.16 204 ALA A N 1
ATOM 1620 C CA . ALA A 1 204 ? -6.712 -7.060 13.353 1.00 39.16 204 ALA A CA 1
ATOM 1621 C C . ALA A 1 204 ? -5.217 -6.927 13.001 1.00 39.16 204 ALA A C 1
ATOM 1623 O O . ALA A 1 204 ? -4.589 -5.906 13.286 1.00 39.16 204 ALA A O 1
ATOM 1624 N N . SER A 1 205 ? -4.647 -7.931 12.341 1.00 38.41 205 SER A N 1
ATOM 1625 C CA . SER A 1 205 ? -3.288 -7.910 11.827 1.00 38.41 205 SER A CA 1
ATOM 1626 C C . SER A 1 205 ? -3.321 -8.435 10.398 1.00 38.41 205 SER A C 1
ATOM 1628 O O . SER A 1 205 ? -3.551 -9.611 10.158 1.00 38.41 205 SER A O 1
ATOM 1630 N N . ILE A 1 206 ? -3.002 -7.580 9.427 1.00 42.72 206 ILE A N 1
ATOM 1631 C CA . ILE A 1 206 ? -2.690 -7.984 8.037 1.00 42.72 206 ILE A CA 1
ATOM 1632 C C . ILE A 1 206 ? -1.401 -8.864 7.976 1.00 42.72 206 ILE A C 1
ATOM 1634 O O . ILE A 1 206 ? -0.902 -9.232 6.914 1.00 42.72 206 ILE A O 1
ATOM 1638 N N . GLU A 1 207 ? -0.894 -9.272 9.140 1.00 36.97 207 GLU A N 1
ATOM 1639 C CA . GLU A 1 207 ? -0.039 -10.426 9.378 1.00 36.97 207 GLU A CA 1
ATOM 1640 C C . GLU A 1 207 ? -0.825 -11.485 10.157 1.00 36.97 207 GLU A C 1
ATOM 1642 O O . GLU A 1 207 ? -1.035 -11.327 11.355 1.00 36.97 207 GLU A O 1
ATOM 1647 N N . VAL A 1 208 ? -1.293 -12.528 9.478 1.00 29.25 208 VAL A N 1
ATOM 1648 C CA . VAL A 1 208 ? -0.858 -13.922 9.678 1.00 29.25 208 VAL A CA 1
ATOM 1649 C C . VAL A 1 208 ? -1.362 -14.694 8.453 1.00 29.25 208 VAL A C 1
ATOM 1651 O O . VAL A 1 208 ? -2.506 -15.158 8.449 1.00 29.25 208 VAL A O 1
ATOM 1654 N N . ILE A 1 209 ? -0.527 -14.707 7.406 1.00 33.94 209 ILE A N 1
ATOM 1655 C CA . ILE A 1 209 ? -0.108 -15.799 6.495 1.00 33.94 209 ILE A CA 1
ATOM 1656 C C . ILE A 1 209 ? 0.859 -15.167 5.484 1.00 33.94 209 ILE A C 1
ATOM 1658 O O . ILE A 1 209 ? 0.505 -14.111 4.906 1.00 33.94 209 ILE A O 1
#

Foldseek 3Di:
DDQLQWAAALFFIWGPVVCCQQCNPQHLCSVRGPYHQNQLQLDALSDDPVPDNNDPPPDDPLSLLLSVLVVLLRVVQTDRPAGDDDCQAHPVGDGDPVVVVSNVVNVVCVDPPPPVLVVFDFWDWDDPLWKIKTADDPPDDDPDFAWDWWFARDSVVSFTFIGTHGPVCLPRSRTGDRRPDDSRDRMDIDTRPDSVVPPPDDNSGPDDD

InterPro domains:
  IPR036400 Cytochrome b5-like heme/steroid binding domain superfamily [G3DSA:3.10.120.10] (1-85)
  IPR036400 Cytochrome b5-like heme/steroid binding domain superfamily [SSF55856] (6-84)
  IPR050577 MAPR/Neuferricin/Neudesin-like [PTHR10281] (6-84)

Radius of gyration: 17.45 Å; chains: 1; bounding box: 40×36×54 Å

pLDDT: mean 80.92, std 15.96, range [29.25, 97.25]

Sequence (209 aa):
MEKHKHIAILGHVFDVSSNQRIYGPNGIYAPFTGRDATRMLVSEGMKDSGLEAYALDGLTSAQLYELGDWLKLYTRKYPCVGYIPSVYRSPMGDASNLLIELLNTWNKQSPKSLDFLELLPPCNSFFDGKLLRLTCNPYTSDTSEELYPRQLLEPEKARLRCACVPTSYLTHPRLRLYPDCPGIADHCLIKIDDPESVWTSRLASIEVI